Protein AF-A0A519QJG6-F1 (afdb_monomer_lite)

Structure (mmCIF, N/CA/C/O backbone):
data_AF-A0A519QJG6-F1
#
_entry.id   AF-A0A519QJG6-F1
#
loop_
_atom_site.group_PDB
_atom_site.id
_atom_site.type_symbol
_atom_site.label_atom_id
_atom_site.label_alt_id
_atom_site.label_comp_id
_atom_site.label_asym_id
_atom_site.label_entity_id
_atom_site.label_seq_id
_atom_site.pdbx_PDB_ins_code
_atom_site.Cartn_x
_atom_site.Cartn_y
_atom_site.Cartn_z
_atom_site.occupancy
_atom_site.B_iso_or_equiv
_atom_site.auth_seq_id
_atom_site.auth_comp_id
_atom_site.auth_asym_id
_atom_site.auth_atom_id
_atom_site.pdbx_PDB_model_num
ATOM 1 N N . MET A 1 1 ? -25.510 21.261 17.158 1.00 42.97 1 MET A N 1
ATOM 2 C CA . MET A 1 1 ? -24.685 20.748 16.044 1.00 42.97 1 MET A CA 1
ATOM 3 C C . MET A 1 1 ? -24.772 19.239 16.117 1.00 42.97 1 MET A C 1
ATOM 5 O O . MET A 1 1 ? -24.409 18.703 17.154 1.00 42.97 1 MET A O 1
ATOM 9 N N . ASN A 1 2 ? -25.348 18.582 15.109 1.00 43.12 2 ASN A N 1
ATOM 10 C CA . ASN A 1 2 ? -25.357 17.120 15.057 1.00 43.12 2 ASN A CA 1
ATOM 11 C C . ASN A 1 2 ? -23.907 16.662 14.946 1.00 43.12 2 ASN A C 1
ATOM 13 O O . ASN A 1 2 ? -23.263 16.911 13.934 1.00 43.12 2 ASN A O 1
ATOM 17 N N . SER A 1 3 ? -23.379 16.059 16.005 1.00 56.12 3 SER A N 1
ATOM 18 C CA . SER A 1 3 ? -22.115 15.341 15.949 1.00 56.12 3 SER A CA 1
ATOM 19 C C . SER A 1 3 ? -22.329 14.135 15.042 1.00 56.12 3 SER A C 1
ATOM 21 O O . SER A 1 3 ? -22.880 13.134 15.496 1.00 56.12 3 SER A O 1
ATOM 23 N N . GLY A 1 4 ? -21.973 14.252 13.759 1.00 69.38 4 GLY A N 1
ATOM 24 C CA . GLY A 1 4 ? -21.979 13.113 12.847 1.00 69.38 4 GLY A CA 1
ATOM 25 C C . GLY A 1 4 ? -21.231 11.945 13.486 1.00 69.38 4 GLY A C 1
ATOM 26 O O . GLY A 1 4 ? -20.139 12.137 14.037 1.00 69.38 4 GLY A O 1
ATOM 27 N N . GLU A 1 5 ? -21.861 10.773 13.482 1.00 87.50 5 GLU A N 1
ATOM 28 C CA . GLU A 1 5 ? -21.307 9.561 14.078 1.00 87.50 5 GLU A CA 1
ATOM 29 C C . GLU A 1 5 ? -19.993 9.199 13.377 1.00 87.50 5 GLU A C 1
ATOM 31 O O . GLU A 1 5 ? -19.876 9.276 12.152 1.00 87.50 5 GLU A O 1
ATOM 36 N N . VAL A 1 6 ? -18.977 8.870 14.173 1.00 93.00 6 VAL A N 1
ATOM 37 C CA . VAL A 1 6 ? -17.697 8.377 13.667 1.00 93.00 6 VAL A CA 1
ATOM 38 C C . VAL A 1 6 ? -17.851 6.887 13.402 1.00 93.00 6 VAL A C 1
ATOM 40 O O . VAL A 1 6 ? -18.121 6.132 14.332 1.00 93.00 6 VAL A O 1
ATOM 43 N N . ASN A 1 7 ? -17.625 6.465 12.162 1.00 95.81 7 ASN A N 1
ATOM 44 C CA . ASN A 1 7 ? -17.548 5.057 11.800 1.00 95.81 7 ASN A CA 1
ATOM 45 C C . ASN A 1 7 ? -16.084 4.657 11.574 1.00 95.81 7 ASN A C 1
ATOM 47 O O . ASN A 1 7 ? -15.343 5.359 10.884 1.00 95.81 7 ASN A O 1
ATOM 51 N N . GLN A 1 8 ? -15.669 3.544 12.175 1.00 97.31 8 GLN A N 1
ATOM 52 C CA . GLN A 1 8 ? -14.334 2.972 12.030 1.00 97.31 8 GLN A CA 1
ATOM 53 C C . GLN A 1 8 ? -14.442 1.463 11.857 1.00 97.31 8 GLN A C 1
ATOM 55 O O . GLN A 1 8 ? -15.081 0.791 12.666 1.00 97.31 8 GLN A O 1
ATOM 60 N N . GLU A 1 9 ? -13.768 0.917 10.851 1.00 97.75 9 GLU A N 1
ATOM 61 C CA . GLU A 1 9 ? -13.740 -0.525 10.615 1.00 97.75 9 GLU A CA 1
ATOM 62 C C . GLU A 1 9 ? -12.385 -1.017 10.094 1.00 97.75 9 GLU A C 1
ATOM 64 O O . GLU A 1 9 ? -11.583 -0.255 9.554 1.00 97.75 9 GLU A O 1
ATOM 69 N N . LEU A 1 10 ? -12.147 -2.323 10.257 1.00 98.50 10 LEU A N 1
ATOM 70 C CA . LEU A 1 10 ? -11.073 -3.055 9.590 1.00 98.50 10 LEU A CA 1
ATOM 71 C C . LEU A 1 10 ? -11.689 -3.932 8.506 1.00 98.50 10 LEU A C 1
ATOM 73 O O . LEU A 1 10 ? -12.312 -4.956 8.795 1.00 98.50 10 LEU A O 1
ATOM 77 N N . ILE A 1 11 ? -11.492 -3.549 7.252 1.00 98.75 11 ILE A N 1
ATOM 78 C CA . ILE A 1 11 ? -11.936 -4.334 6.105 1.00 98.75 11 ILE A CA 1
ATOM 79 C C . ILE A 1 11 ? -10.895 -5.422 5.864 1.00 98.75 11 ILE A C 1
ATOM 81 O O . ILE A 1 11 ? -9.738 -5.133 5.568 1.00 98.75 11 ILE A O 1
ATOM 85 N N . SER A 1 12 ? -11.291 -6.684 6.022 1.00 98.38 12 SER A N 1
ATOM 86 C CA . SER A 1 12 ? -10.386 -7.820 5.834 1.00 98.38 12 SER A CA 1
ATOM 87 C C . SER A 1 12 ? -9.924 -7.942 4.385 1.00 98.38 12 SER A C 1
ATOM 89 O O . SER A 1 12 ? -10.695 -7.717 3.452 1.00 98.38 12 SER A O 1
ATOM 91 N N . ILE A 1 13 ? -8.690 -8.407 4.193 1.00 98.31 13 ILE A N 1
ATOM 92 C CA . ILE A 1 13 ? -8.149 -8.772 2.880 1.00 98.31 13 ILE A CA 1
ATOM 93 C C . ILE A 1 13 ? -8.976 -9.841 2.144 1.00 98.31 13 ILE A C 1
ATOM 95 O O . ILE A 1 13 ? -8.890 -9.962 0.929 1.00 98.31 13 ILE A O 1
ATOM 99 N N . THR A 1 14 ? -9.838 -10.584 2.837 1.00 98.38 14 THR A N 1
ATOM 100 C CA . THR A 1 14 ? -10.780 -11.526 2.208 1.00 98.38 14 THR A CA 1
ATOM 101 C C . THR A 1 14 ? -12.016 -10.846 1.605 1.00 98.38 14 THR A C 1
ATOM 103 O O . THR A 1 14 ? -12.851 -11.518 1.008 1.00 98.38 14 THR A O 1
ATOM 106 N N . SER A 1 15 ? -12.155 -9.523 1.752 1.00 98.50 15 SER A N 1
ATOM 107 C CA . SER A 1 15 ? -13.284 -8.716 1.266 1.00 98.50 15 SER A CA 1
ATOM 108 C C . SER A 1 15 ? -12.840 -7.700 0.196 1.00 98.50 15 SER A C 1
ATOM 110 O O . SER A 1 15 ? -12.892 -6.492 0.445 1.00 98.50 15 SER A O 1
ATOM 112 N N . PRO A 1 16 ? -12.403 -8.152 -0.997 1.00 98.38 16 PRO A N 1
ATOM 113 C CA . PRO A 1 16 ? -11.814 -7.282 -2.021 1.00 98.38 16 PRO A CA 1
ATOM 114 C C . PRO A 1 16 ? -12.759 -6.175 -2.500 1.00 98.38 16 PRO A C 1
ATOM 116 O O . PRO A 1 16 ? -12.321 -5.047 -2.709 1.00 98.38 16 PRO A O 1
ATOM 119 N N . ASP A 1 17 ? -14.055 -6.459 -2.632 1.00 98.56 17 ASP A N 1
ATOM 120 C CA . ASP A 1 17 ? -15.015 -5.467 -3.130 1.00 98.56 17 ASP A CA 1
ATOM 121 C C . ASP A 1 17 ? -15.214 -4.330 -2.124 1.00 98.56 17 ASP A C 1
ATOM 123 O O . ASP A 1 17 ? -15.076 -3.164 -2.481 1.00 98.56 17 ASP A O 1
ATOM 127 N N . LYS A 1 18 ? -15.369 -4.659 -0.833 1.00 98.56 18 LYS A N 1
ATOM 128 C CA . LYS A 1 18 ? -15.419 -3.651 0.240 1.00 98.56 18 LYS A CA 1
ATOM 129 C C . LYS A 1 18 ? -14.149 -2.807 0.300 1.00 98.56 18 LYS A C 1
ATOM 131 O O . LYS A 1 18 ? -14.216 -1.610 0.560 1.00 98.56 18 LYS A O 1
ATOM 136 N N . TRP A 1 19 ? -12.990 -3.425 0.066 1.00 98.62 19 TRP A N 1
ATOM 137 C CA . TRP A 1 19 ? -11.714 -2.715 0.031 1.00 98.62 19 TRP A CA 1
ATOM 138 C C . TRP A 1 19 ? -11.704 -1.672 -1.089 1.00 98.62 19 TRP A C 1
ATOM 140 O O . TRP A 1 19 ? -11.360 -0.515 -0.858 1.00 98.62 19 TRP A O 1
ATOM 150 N N . ARG A 1 20 ? -12.118 -2.060 -2.300 1.00 98.50 20 ARG A N 1
ATOM 151 C CA . ARG A 1 20 ? -12.203 -1.151 -3.453 1.00 98.50 20 ARG A CA 1
ATOM 152 C C . ARG A 1 20 ? -13.233 -0.044 -3.229 1.00 98.50 20 ARG A C 1
ATOM 154 O O . ARG A 1 20 ? -12.934 1.114 -3.511 1.00 98.50 20 ARG A O 1
ATOM 161 N N . ASP A 1 21 ? -14.386 -0.370 -2.651 1.00 98.25 21 ASP A N 1
ATOM 162 C CA . ASP A 1 21 ? -15.429 0.605 -2.314 1.00 98.25 21 ASP A CA 1
ATOM 163 C C . ASP A 1 21 ? -14.945 1.643 -1.291 1.00 98.25 21 ASP A C 1
ATOM 165 O O . ASP A 1 21 ? -15.246 2.835 -1.407 1.00 98.25 21 ASP A O 1
ATOM 169 N N . ALA A 1 22 ? -14.154 1.220 -0.303 1.00 98.06 22 ALA A N 1
ATOM 170 C CA . ALA A 1 22 ? -13.568 2.120 0.686 1.00 98.06 22 ALA A CA 1
ATOM 171 C C . ALA A 1 22 ? -12.534 3.077 0.073 1.00 98.06 22 ALA A C 1
ATOM 173 O O . ALA A 1 22 ? -12.450 4.228 0.499 1.00 98.06 22 ALA A O 1
ATOM 174 N N . LEU A 1 23 ? -11.792 2.638 -0.950 1.00 97.69 23 LEU A N 1
ATOM 175 C CA . LEU A 1 23 ? -10.851 3.483 -1.696 1.00 97.69 23 LEU A CA 1
ATOM 176 C C . LEU A 1 23 ? -11.539 4.436 -2.687 1.00 97.69 23 LEU A C 1
ATOM 178 O O . LEU A 1 23 ? -10.918 5.397 -3.149 1.00 97.69 23 LEU A O 1
ATOM 182 N N . ALA A 1 24 ? -12.806 4.201 -3.033 1.00 96.94 24 ALA A N 1
ATOM 183 C CA . ALA A 1 24 ? -13.512 5.013 -4.014 1.00 96.94 24 ALA A CA 1
ATOM 184 C C . ALA A 1 24 ? -13.617 6.485 -3.567 1.00 96.94 24 ALA A C 1
ATOM 186 O O . ALA A 1 24 ? -14.147 6.809 -2.498 1.00 96.94 24 ALA A O 1
ATOM 187 N N . GLY A 1 25 ? -13.133 7.389 -4.425 1.00 94.88 25 GLY A N 1
ATOM 188 C CA . GLY A 1 25 ? -13.120 8.832 -4.170 1.00 94.88 25 GLY A CA 1
ATOM 189 C C . GLY A 1 25 ? -11.986 9.313 -3.257 1.00 94.88 25 GLY A C 1
ATOM 190 O O . GLY A 1 25 ? -12.010 10.469 -2.835 1.00 94.88 25 GLY A O 1
ATOM 191 N N . ILE A 1 26 ? -11.006 8.458 -2.952 1.00 94.81 26 ILE A N 1
ATOM 192 C CA . ILE A 1 26 ? -9.808 8.796 -2.176 1.00 94.81 26 ILE A CA 1
ATOM 193 C C . ILE A 1 26 ? -8.591 8.808 -3.117 1.00 94.81 26 ILE A C 1
ATOM 195 O O . ILE A 1 26 ? -8.466 7.912 -3.952 1.00 94.81 26 ILE A O 1
ATOM 199 N N . PRO A 1 27 ? -7.677 9.790 -3.026 1.00 94.25 27 PRO A N 1
ATOM 200 C CA . PRO A 1 27 ? -6.382 9.694 -3.691 1.00 94.25 27 PRO A CA 1
ATOM 201 C C . PRO A 1 27 ? -5.567 8.558 -3.065 1.00 94.25 27 PRO A C 1
ATOM 203 O O . PRO A 1 27 ? -5.327 8.563 -1.868 1.00 94.25 27 PRO A O 1
ATOM 206 N N . TYR A 1 28 ? -5.115 7.582 -3.847 1.00 95.12 28 TYR A N 1
ATOM 207 C CA . TYR A 1 28 ? -4.304 6.486 -3.318 1.00 95.12 28 TYR A CA 1
ATOM 208 C C . TYR A 1 28 ? -3.204 6.068 -4.294 1.00 95.12 28 TYR A C 1
ATOM 210 O O . TYR A 1 28 ? -3.288 6.272 -5.502 1.00 95.12 28 TYR A O 1
ATOM 218 N N . ALA A 1 29 ? -2.151 5.461 -3.750 1.00 95.00 29 ALA A N 1
ATOM 219 C CA . ALA A 1 29 ? -1.081 4.826 -4.519 1.00 95.00 29 ALA A CA 1
ATOM 220 C C . ALA A 1 29 ? -1.273 3.306 -4.590 1.00 95.00 29 ALA A C 1
ATOM 222 O O . ALA A 1 29 ? -2.005 2.747 -3.774 1.00 95.00 29 ALA A O 1
ATOM 223 N N . PHE A 1 30 ? -0.538 2.625 -5.479 1.00 96.31 30 PHE A N 1
ATOM 224 C CA . PHE A 1 30 ? -0.576 1.159 -5.614 1.00 96.31 30 PHE A CA 1
ATOM 225 C C . PHE A 1 30 ? -0.447 0.423 -4.270 1.00 96.31 30 PHE A C 1
ATOM 227 O O . PHE A 1 30 ? -1.155 -0.552 -4.039 1.00 96.31 30 PHE A O 1
ATOM 234 N N . GLY A 1 31 ? 0.353 0.959 -3.339 1.00 96.44 31 GLY A N 1
ATOM 235 C CA . GLY A 1 31 ? 0.509 0.430 -1.983 1.00 96.44 31 GLY A CA 1
ATOM 236 C C . GLY A 1 31 ? -0.796 0.246 -1.192 1.00 96.44 31 GLY A C 1
ATOM 237 O O . GLY A 1 31 ? -0.837 -0.584 -0.291 1.00 96.44 31 GLY A O 1
ATOM 238 N N . HIS A 1 32 ? -1.852 0.996 -1.522 1.00 97.88 32 HIS A N 1
ATOM 239 C CA . HIS A 1 32 ? -3.159 0.935 -0.859 1.00 97.88 32 HIS A CA 1
ATOM 240 C C . HIS A 1 32 ? -4.112 -0.084 -1.468 1.00 97.88 32 HIS A C 1
ATOM 242 O O . HIS A 1 32 ? -5.130 -0.408 -0.860 1.00 97.88 32 HIS A O 1
ATOM 248 N N . THR A 1 33 ? -3.821 -0.549 -2.681 1.00 98.19 33 THR A N 1
ATOM 249 C CA . THR A 1 33 ? -4.713 -1.441 -3.418 1.00 98.19 33 THR A CA 1
ATOM 250 C C . THR A 1 33 ? -4.823 -2.791 -2.724 1.00 98.19 33 THR A C 1
ATOM 252 O O . THR A 1 33 ? -3.890 -3.239 -2.044 1.00 98.19 33 THR A O 1
ATOM 255 N N . TRP A 1 34 ? -5.966 -3.446 -2.918 1.00 98.62 34 TRP A N 1
ATOM 256 C CA . TRP A 1 34 ? -6.158 -4.812 -2.450 1.00 98.62 34 TRP A CA 1
ATOM 257 C C . TRP A 1 34 ? -5.116 -5.738 -3.080 1.00 98.62 34 TRP A C 1
ATOM 259 O O . TRP A 1 34 ? -4.508 -6.539 -2.381 1.00 98.62 34 TRP A O 1
ATOM 269 N N . GLU A 1 35 ? -4.850 -5.567 -4.376 1.00 98.38 35 GLU A N 1
ATOM 270 C CA . GLU A 1 35 ? -3.909 -6.362 -5.159 1.00 98.38 35 GLU A CA 1
ATOM 271 C C . GLU A 1 35 ? -2.506 -6.329 -4.539 1.00 98.38 35 GLU A C 1
ATOM 273 O O . GLU A 1 35 ? -1.913 -7.380 -4.282 1.00 98.38 35 GLU A O 1
ATOM 278 N N . ASN A 1 36 ? -1.992 -5.137 -4.214 1.00 98.00 36 ASN A N 1
ATOM 279 C CA . ASN A 1 36 ? -0.706 -5.018 -3.532 1.00 98.00 36 ASN A CA 1
ATOM 280 C C . ASN A 1 36 ? -0.740 -5.683 -2.149 1.00 98.00 36 ASN A C 1
ATOM 282 O O . ASN A 1 36 ? 0.111 -6.516 -1.846 1.00 98.00 36 ASN A O 1
ATOM 286 N N . CYS A 1 37 ? -1.725 -5.353 -1.312 1.00 98.25 37 CYS A N 1
ATOM 287 C CA . CYS A 1 37 ? -1.772 -5.838 0.070 1.00 98.25 37 CYS A CA 1
ATOM 288 C C . CYS A 1 37 ? -1.940 -7.361 0.152 1.00 98.25 37 CYS A C 1
ATOM 290 O O . CYS A 1 37 ? -1.272 -8.011 0.955 1.00 98.25 37 CYS A O 1
ATOM 292 N N . TYR A 1 38 ? -2.765 -7.935 -0.722 1.00 98.56 38 TYR A N 1
ATOM 293 C CA . TYR A 1 38 ? -2.953 -9.375 -0.847 1.00 98.56 38 TYR A CA 1
ATOM 294 C C . TYR A 1 38 ? -1.656 -10.045 -1.289 1.00 98.56 38 TYR A C 1
ATOM 296 O O . TYR A 1 38 ? -1.213 -11.006 -0.664 1.00 98.56 38 TYR A O 1
ATOM 304 N N . SER A 1 39 ? -0.980 -9.489 -2.299 1.00 97.94 39 SER A N 1
ATOM 305 C CA . SER A 1 39 ? 0.304 -10.031 -2.741 1.00 97.94 39 SER A CA 1
ATOM 306 C C . SER A 1 39 ? 1.341 -10.038 -1.612 1.00 97.94 39 SER A C 1
ATOM 308 O O . SER A 1 39 ? 2.043 -11.030 -1.445 1.00 97.94 39 SER A O 1
ATOM 310 N N . MET A 1 40 ? 1.397 -9.002 -0.769 1.00 97.75 40 MET A N 1
ATOM 311 C CA . MET A 1 40 ? 2.311 -8.959 0.380 1.00 97.75 40 MET A CA 1
ATOM 312 C C . MET A 1 40 ? 1.921 -9.949 1.484 1.00 97.75 40 MET A C 1
ATOM 314 O O . MET A 1 40 ? 2.797 -10.520 2.144 1.00 97.75 40 MET A O 1
ATOM 318 N N . GLN A 1 41 ? 0.625 -10.211 1.666 1.00 97.75 41 GLN A N 1
ATOM 319 C CA . GLN A 1 41 ? 0.153 -11.260 2.566 1.00 97.75 41 GLN A CA 1
ATOM 320 C C . GLN A 1 41 ? 0.637 -12.649 2.125 1.00 97.75 41 GLN A C 1
ATOM 322 O O . GLN A 1 41 ? 0.982 -13.450 2.987 1.00 97.75 41 GLN A O 1
ATOM 327 N N . LEU A 1 42 ? 0.741 -12.933 0.821 1.00 97.94 42 LEU A N 1
ATOM 328 C CA . LEU A 1 42 ? 1.234 -14.234 0.335 1.00 97.94 42 LEU A CA 1
ATOM 329 C C . LEU A 1 42 ? 2.679 -14.535 0.776 1.00 97.94 42 LEU A C 1
ATOM 331 O O . LEU A 1 42 ? 3.027 -15.697 0.964 1.00 97.94 42 LEU A O 1
ATOM 335 N N . THR A 1 43 ? 3.512 -13.508 0.971 1.00 97.06 43 THR A N 1
ATOM 336 C CA . THR A 1 43 ? 4.871 -13.669 1.520 1.00 97.06 43 THR A CA 1
ATOM 337 C C . THR A 1 43 ? 4.859 -13.728 3.043 1.00 97.06 43 THR A C 1
ATOM 339 O O . THR A 1 43 ? 5.568 -14.527 3.647 1.00 97.06 43 THR A O 1
ATOM 342 N N . THR A 1 44 ? 4.113 -12.825 3.679 1.00 96.25 44 THR A N 1
ATOM 343 C CA . THR A 1 44 ? 4.239 -12.581 5.124 1.00 96.25 44 THR A CA 1
ATOM 344 C C . THR A 1 44 ? 3.334 -13.465 5.976 1.00 96.25 44 THR A C 1
ATOM 346 O O . THR A 1 44 ? 3.634 -13.704 7.141 1.00 96.25 44 THR A O 1
ATOM 349 N N . GLY A 1 45 ? 2.210 -13.919 5.422 1.00 96.56 45 GLY A N 1
ATOM 350 C CA . GLY A 1 45 ? 1.145 -14.604 6.151 1.00 96.56 45 GLY A CA 1
ATOM 351 C C . GLY A 1 45 ? 0.402 -13.720 7.158 1.00 96.56 45 GLY A C 1
ATOM 352 O O . GLY A 1 45 ? -0.427 -14.228 7.907 1.00 96.56 45 GLY A O 1
ATOM 353 N N . TYR A 1 46 ? 0.684 -12.414 7.213 1.00 97.38 46 TYR A N 1
ATOM 354 C CA . TYR A 1 46 ? 0.110 -11.533 8.228 1.00 97.38 46 TYR A CA 1
ATOM 355 C C . TYR A 1 46 ? -1.379 -11.286 7.997 1.00 97.38 46 TYR A C 1
ATOM 357 O O . TYR A 1 46 ? -1.847 -11.156 6.859 1.00 97.38 46 TYR A O 1
ATOM 365 N N . ASN A 1 47 ? -2.132 -11.155 9.089 1.00 97.81 47 ASN A N 1
ATOM 366 C CA . ASN A 1 47 ? -3.518 -10.709 9.014 1.00 97.81 47 ASN A CA 1
ATOM 367 C C . ASN A 1 47 ? -3.529 -9.271 8.498 1.00 97.81 47 ASN A C 1
ATOM 369 O O . ASN A 1 47 ? -3.014 -8.369 9.154 1.00 97.81 47 ASN A O 1
ATOM 373 N N . THR A 1 48 ? -4.072 -9.082 7.298 1.00 98.56 48 THR A N 1
ATOM 374 C CA . THR A 1 48 ? -4.009 -7.809 6.578 1.00 98.56 48 THR A CA 1
ATOM 375 C C . THR A 1 48 ? -5.404 -7.206 6.451 1.00 98.56 48 THR A C 1
ATOM 377 O O . THR A 1 48 ? -6.377 -7.903 6.145 1.00 98.56 48 THR A O 1
ATOM 380 N N . PHE A 1 49 ? -5.495 -5.903 6.690 1.00 98.75 49 PHE A N 1
ATOM 381 C CA . PHE A 1 49 ? -6.731 -5.135 6.729 1.00 98.75 49 PHE A CA 1
ATOM 382 C C . PHE A 1 49 ? -6.551 -3.771 6.067 1.00 98.75 49 PHE A C 1
ATOM 384 O O . PHE A 1 49 ? -5.448 -3.228 6.031 1.00 98.75 49 PHE A O 1
ATOM 391 N N . LEU A 1 50 ? -7.652 -3.182 5.616 1.00 98.69 50 LEU A N 1
ATOM 392 C CA . LEU A 1 50 ? -7.754 -1.749 5.381 1.00 98.69 50 LEU A CA 1
ATOM 393 C C . LEU A 1 50 ? -8.488 -1.148 6.571 1.00 98.69 50 LEU A C 1
ATOM 395 O O . LEU A 1 50 ? -9.674 -1.414 6.766 1.00 98.69 50 LEU A O 1
ATOM 399 N N . TYR A 1 51 ? -7.795 -0.344 7.368 1.00 98.56 51 TYR A N 1
ATOM 400 C CA . TYR A 1 51 ? -8.482 0.551 8.284 1.00 98.56 51 TYR A CA 1
ATOM 401 C C . TYR A 1 51 ? -9.237 1.597 7.470 1.00 98.56 51 TYR A C 1
ATOM 403 O O . TYR A 1 51 ? -8.655 2.198 6.567 1.00 98.56 51 TYR A O 1
ATOM 411 N N . SER A 1 52 ? -10.511 1.803 7.793 1.00 98.12 52 SER A N 1
ATOM 412 C CA . SER A 1 52 ? -11.370 2.808 7.176 1.00 98.12 52 SER A CA 1
ATOM 413 C C . SER A 1 52 ? -12.035 3.644 8.262 1.00 98.12 52 SER A C 1
ATOM 415 O O . SER A 1 52 ? -12.692 3.111 9.155 1.00 98.12 52 SER A O 1
ATOM 417 N N . PHE A 1 53 ? -11.845 4.955 8.184 1.00 97.88 53 PHE A N 1
ATOM 418 C CA . PHE A 1 53 ? -12.488 5.969 9.006 1.00 97.88 53 PHE A CA 1
ATOM 419 C C . PHE A 1 53 ? -13.441 6.772 8.134 1.00 97.88 53 PHE A C 1
ATOM 421 O O . PHE A 1 53 ? -13.053 7.260 7.069 1.00 97.88 53 PHE A O 1
ATOM 428 N N . GLN A 1 54 ? -14.659 6.976 8.625 1.00 96.75 54 GLN A N 1
ATOM 429 C CA . GLN A 1 54 ? -15.632 7.851 7.997 1.00 96.75 54 GLN A CA 1
ATOM 430 C C . GLN A 1 54 ? -16.320 8.743 9.029 1.00 96.75 54 GLN A C 1
ATOM 432 O O . GLN A 1 54 ? -16.820 8.276 10.053 1.00 96.75 54 GLN A O 1
ATOM 437 N N . LYS A 1 55 ? -16.385 10.039 8.725 1.00 95.56 55 LYS A N 1
ATOM 438 C CA . LYS A 1 55 ? -17.209 11.009 9.445 1.00 95.56 55 LYS A CA 1
ATOM 439 C C . LYS A 1 55 ? -17.719 12.049 8.460 1.00 95.56 55 LYS A C 1
ATOM 441 O O . LYS A 1 55 ? -16.918 12.745 7.844 1.00 95.56 55 LYS A O 1
ATOM 446 N N . GLU A 1 56 ? -19.040 12.162 8.341 1.00 93.00 56 GLU A N 1
ATOM 447 C CA . GLU A 1 56 ? -19.684 13.041 7.356 1.00 93.00 56 GLU A CA 1
ATOM 448 C C . GLU A 1 56 ? -19.161 12.739 5.937 1.00 93.00 56 GLU A C 1
ATOM 450 O O . GLU A 1 56 ? -19.324 11.620 5.445 1.00 93.00 56 GLU A O 1
ATOM 455 N N . ASP A 1 57 ? -18.517 13.703 5.284 1.00 93.50 57 ASP A N 1
ATOM 456 C CA . ASP A 1 57 ? -17.924 13.557 3.957 1.00 93.50 57 ASP A CA 1
ATOM 457 C C . ASP A 1 57 ? -16.409 13.288 3.982 1.00 93.50 57 ASP A C 1
ATOM 459 O O . ASP A 1 57 ? -15.782 13.222 2.922 1.00 93.50 57 ASP A O 1
ATOM 463 N N . VAL A 1 58 ? -15.819 13.100 5.166 1.00 95.25 58 VAL A N 1
ATOM 464 C CA . VAL A 1 58 ? -14.411 12.737 5.338 1.00 95.25 58 VAL A CA 1
ATOM 465 C C . VAL A 1 58 ? -14.265 11.221 5.348 1.00 95.25 58 VAL A C 1
ATOM 467 O O . VAL A 1 58 ? -14.906 10.532 6.143 1.00 95.25 58 VAL A O 1
ATOM 470 N N . LYS A 1 59 ? -13.371 10.716 4.499 1.00 96.12 59 LYS A N 1
ATOM 471 C CA . LYS A 1 59 ? -12.896 9.333 4.481 1.00 96.12 59 LYS A CA 1
ATOM 472 C C . LYS A 1 59 ? -11.380 9.305 4.591 1.00 96.12 59 LYS A C 1
ATOM 474 O O . LYS A 1 59 ? -10.700 10.028 3.860 1.00 96.12 59 LYS A O 1
ATOM 479 N N . ILE A 1 60 ? -10.866 8.462 5.479 1.00 96.75 60 ILE A N 1
ATOM 480 C CA . ILE A 1 60 ? -9.431 8.239 5.681 1.00 96.75 60 ILE A CA 1
ATOM 481 C C . ILE A 1 60 ? -9.205 6.735 5.766 1.00 96.75 60 ILE A C 1
ATOM 483 O O . ILE A 1 60 ? -9.936 6.039 6.463 1.00 96.75 60 ILE A O 1
ATOM 487 N N . VAL A 1 61 ? -8.198 6.233 5.066 1.00 97.38 61 VAL A N 1
ATOM 488 C CA . VAL A 1 61 ? -7.879 4.810 4.989 1.00 97.38 61 VAL A CA 1
ATOM 489 C C . VAL A 1 61 ? -6.398 4.563 5.232 1.00 97.38 61 VAL A C 1
ATOM 491 O O . VAL A 1 61 ? -5.568 5.438 4.989 1.00 97.38 61 VAL A O 1
ATOM 494 N N . CYS A 1 62 ? -6.059 3.366 5.706 1.00 97.69 62 CYS A N 1
ATOM 495 C CA . CYS A 1 62 ? -4.676 2.917 5.856 1.00 97.69 62 CYS A CA 1
ATOM 496 C C . CYS A 1 62 ? -4.600 1.389 5.801 1.00 97.69 62 CYS A C 1
ATOM 498 O O . CYS A 1 62 ? -5.265 0.726 6.602 1.00 97.69 62 CYS A O 1
ATOM 500 N N . PRO A 1 63 ? -3.821 0.796 4.883 1.00 98.38 63 PRO A N 1
ATOM 501 C CA . PRO A 1 63 ? -3.551 -0.632 4.923 1.00 98.38 63 PRO A CA 1
ATOM 502 C C . PRO A 1 63 ? -2.666 -0.983 6.116 1.00 98.38 63 PRO A C 1
ATOM 504 O O . PRO A 1 63 ? -1.612 -0.381 6.321 1.00 98.38 63 PRO A O 1
ATOM 507 N N . LEU A 1 64 ? -3.071 -1.998 6.868 1.00 98.38 64 LEU A N 1
ATOM 508 C CA . LEU A 1 64 ? -2.402 -2.481 8.068 1.00 98.38 64 LEU A CA 1
ATOM 509 C C . LEU A 1 64 ? -2.217 -3.994 7.979 1.00 98.38 64 LEU A C 1
ATOM 511 O O . LEU A 1 64 ? -3.113 -4.714 7.548 1.00 98.38 64 LEU A O 1
ATOM 515 N N . ALA A 1 65 ? -1.076 -4.479 8.438 1.00 98.19 65 ALA A N 1
ATOM 516 C CA . ALA A 1 65 ? -0.811 -5.879 8.705 1.00 98.19 65 ALA A CA 1
ATOM 517 C C . ALA A 1 65 ? -0.483 -6.040 10.191 1.00 98.19 65 ALA A C 1
ATOM 519 O O . ALA A 1 65 ? 0.353 -5.311 10.727 1.00 98.19 65 ALA A O 1
ATOM 520 N N . GLU A 1 66 ? -1.146 -6.980 10.854 1.00 98.19 66 GLU A N 1
ATOM 521 C CA . GLU A 1 66 ? -0.901 -7.308 12.257 1.00 98.19 66 GLU A CA 1
ATOM 522 C C . GLU A 1 66 ? 0.238 -8.326 12.370 1.00 98.19 66 GLU A C 1
ATOM 524 O O . GLU A 1 66 ? 0.227 -9.361 11.694 1.00 98.19 66 GLU A O 1
ATOM 529 N N . ARG A 1 67 ? 1.203 -8.062 13.258 1.00 96.81 67 ARG A N 1
ATOM 530 C CA . ARG A 1 67 ? 2.241 -9.030 13.639 1.00 96.81 67 ARG A CA 1
ATOM 531 C C . ARG A 1 67 ? 2.087 -9.367 15.110 1.00 96.81 67 ARG A C 1
ATOM 533 O O . ARG A 1 67 ? 1.875 -8.484 15.937 1.00 96.81 67 ARG A O 1
ATOM 540 N N . THR A 1 68 ? 2.241 -10.643 15.443 1.00 96.19 68 THR A N 1
ATOM 541 C CA . THR A 1 68 ? 2.167 -11.110 16.828 1.00 96.19 68 THR A CA 1
ATOM 542 C C . THR A 1 68 ? 3.539 -11.550 17.311 1.00 96.19 68 THR A C 1
ATOM 544 O O . THR A 1 68 ? 4.213 -12.348 16.661 1.00 96.19 68 THR A O 1
ATOM 547 N N . TYR A 1 69 ? 3.935 -11.068 18.485 1.00 93.81 69 TYR A N 1
ATOM 548 C CA . TYR A 1 69 ? 5.162 -11.475 19.156 1.00 93.81 69 TYR A CA 1
ATOM 549 C C . TYR A 1 69 ? 4.924 -11.591 20.661 1.00 93.81 69 TYR A C 1
ATOM 551 O O . TYR A 1 69 ? 4.483 -10.640 21.303 1.00 93.81 69 TYR A O 1
ATOM 559 N N . ASN A 1 70 ? 5.200 -12.767 21.233 1.00 94.94 70 ASN A N 1
ATOM 560 C CA . ASN A 1 70 ? 5.013 -13.059 22.661 1.00 94.94 70 ASN A CA 1
ATOM 561 C C . ASN A 1 70 ? 3.630 -12.651 23.215 1.00 94.94 70 ASN A C 1
ATOM 563 O O . ASN A 1 70 ? 3.525 -12.151 24.331 1.00 94.94 70 ASN A O 1
ATOM 567 N N . GLY A 1 71 ? 2.569 -12.856 22.427 1.00 94.81 71 GLY A N 1
ATOM 568 C CA . GLY A 1 71 ? 1.189 -12.532 22.811 1.00 94.81 71 GLY A CA 1
ATOM 569 C C . GLY A 1 71 ? 0.797 -11.059 22.657 1.00 94.81 71 GLY A C 1
ATOM 570 O O . GLY A 1 71 ? -0.363 -10.727 22.884 1.00 94.81 71 GLY A O 1
ATOM 571 N N . PHE A 1 72 ? 1.718 -10.190 22.241 1.00 97.31 72 PHE A N 1
ATOM 572 C CA . PHE A 1 72 ? 1.429 -8.802 21.890 1.00 97.31 72 PHE A CA 1
ATOM 573 C C . PHE A 1 72 ? 1.243 -8.655 20.384 1.00 97.31 72 PHE A C 1
ATOM 575 O O . PHE A 1 72 ? 1.900 -9.353 19.609 1.00 97.31 72 PHE A O 1
ATOM 582 N N . THR A 1 73 ? 0.389 -7.717 19.983 1.00 98.19 73 THR A N 1
ATOM 583 C CA . THR A 1 73 ? 0.146 -7.398 18.576 1.00 98.19 73 THR A CA 1
ATOM 584 C C . THR A 1 73 ? 0.631 -5.990 18.274 1.00 98.19 73 THR A C 1
ATOM 586 O O . THR A 1 73 ? 0.213 -5.031 18.925 1.00 98.19 73 THR A O 1
ATOM 589 N N . ASP A 1 74 ? 1.497 -5.866 17.277 1.00 97.94 74 ASP A N 1
ATOM 590 C CA . ASP A 1 74 ? 1.812 -4.591 16.643 1.00 97.94 74 ASP A CA 1
ATOM 591 C C . ASP A 1 74 ? 1.221 -4.529 15.230 1.00 97.94 74 ASP A C 1
ATOM 593 O O . ASP A 1 74 ? 0.724 -5.527 14.698 1.00 97.94 74 ASP A O 1
ATOM 597 N N . ILE A 1 75 ? 1.247 -3.336 14.640 1.00 97.88 75 ILE A N 1
ATOM 598 C CA . ILE A 1 75 ? 0.789 -3.111 13.270 1.00 97.88 75 ILE A CA 1
ATOM 599 C C . ILE A 1 75 ? 1.885 -2.497 12.410 1.00 97.88 75 ILE A C 1
ATOM 601 O O . ILE A 1 75 ? 2.674 -1.660 12.851 1.00 97.88 75 ILE A O 1
ATOM 605 N N . VAL A 1 76 ? 1.899 -2.878 11.141 1.00 97.12 76 VAL A N 1
ATOM 606 C CA . VAL A 1 76 ? 2.770 -2.295 10.120 1.00 97.12 76 VAL A CA 1
ATOM 607 C C . VAL A 1 76 ? 1.982 -2.014 8.856 1.00 97.12 76 VAL A C 1
ATOM 609 O O . VAL A 1 76 ? 0.996 -2.688 8.577 1.00 97.12 76 VAL A O 1
ATOM 612 N N . THR A 1 77 ? 2.424 -1.069 8.037 1.00 96.50 77 THR A N 1
ATOM 613 C CA . THR A 1 77 ? 1.954 -1.023 6.646 1.00 96.50 77 THR A CA 1
ATOM 614 C C . THR A 1 77 ? 2.546 -2.201 5.863 1.00 96.50 77 THR A C 1
ATOM 616 O O . THR A 1 77 ? 3.753 -2.446 5.987 1.00 96.50 77 THR A O 1
ATOM 619 N N . PRO A 1 78 ? 1.762 -2.911 5.028 1.00 95.75 78 PRO A N 1
ATOM 620 C CA . PRO A 1 78 ? 2.308 -3.817 4.021 1.00 95.75 78 PRO A CA 1
ATOM 621 C C . PRO A 1 78 ? 3.372 -3.117 3.168 1.00 95.75 78 PRO A C 1
ATOM 623 O O . PRO A 1 78 ? 3.351 -1.894 3.021 1.00 95.75 78 PRO A O 1
ATOM 626 N N . TYR A 1 79 ? 4.299 -3.890 2.599 1.00 92.50 79 TYR A N 1
ATOM 627 C CA . TYR A 1 79 ? 5.376 -3.327 1.787 1.00 92.50 79 TYR A CA 1
ATOM 628 C C . TYR A 1 79 ? 4.825 -2.459 0.640 1.00 92.50 79 TYR A C 1
ATOM 630 O O . TYR A 1 79 ? 3.867 -2.821 -0.051 1.00 92.50 79 TYR A O 1
ATOM 638 N N . GLY A 1 80 ? 5.458 -1.299 0.454 1.00 85.75 80 GLY A N 1
ATOM 639 C CA . GLY A 1 80 ? 5.020 -0.237 -0.447 1.00 85.75 80 GLY A CA 1
ATOM 640 C C . GLY A 1 80 ? 4.698 1.058 0.305 1.00 85.75 80 GLY A C 1
ATOM 641 O O . GLY A 1 80 ? 4.449 1.062 1.506 1.00 85.75 80 GLY A O 1
ATOM 642 N N . PHE A 1 81 ? 4.721 2.190 -0.402 1.00 85.75 81 PHE A N 1
ATOM 643 C CA . PHE A 1 81 ? 4.310 3.480 0.162 1.00 85.75 81 PHE A CA 1
ATOM 644 C C . PHE A 1 81 ? 2.780 3.568 0.203 1.00 85.75 81 PHE A C 1
ATOM 646 O O . PHE A 1 81 ? 2.155 4.007 -0.770 1.00 85.75 81 PHE A O 1
ATOM 653 N N . SER A 1 82 ? 2.184 3.124 1.309 1.00 89.69 82 SER A N 1
ATOM 654 C CA . SER A 1 82 ? 0.7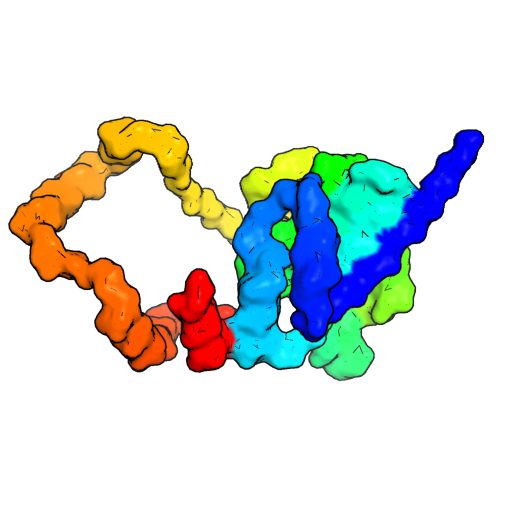50 3.241 1.578 1.00 89.69 82 SER A CA 1
ATOM 655 C C . SER A 1 82 ? 0.484 4.299 2.651 1.00 89.69 82 SER A C 1
ATOM 657 O O . SER A 1 82 ? 0.418 5.487 2.332 1.00 89.69 82 SER A O 1
ATOM 659 N N . GLY A 1 83 ? 0.433 3.887 3.915 1.00 93.56 83 GLY A N 1
ATOM 660 C CA . GLY A 1 83 ? 0.161 4.760 5.049 1.00 93.56 83 GLY A CA 1
ATOM 661 C C . GLY A 1 83 ? -1.253 5.336 5.023 1.00 93.56 83 GLY A C 1
ATOM 662 O O . GLY A 1 83 ? -2.133 4.834 4.327 1.00 93.56 83 GLY A O 1
ATOM 663 N N . PHE A 1 84 ? -1.476 6.384 5.820 1.00 95.69 84 PHE A N 1
ATOM 664 C CA . PHE A 1 84 ? -2.757 7.080 5.823 1.00 95.69 84 PHE A CA 1
ATOM 665 C C . PHE A 1 84 ? -2.939 7.920 4.563 1.00 95.69 84 PHE A C 1
ATOM 667 O O . PHE A 1 84 ? -2.061 8.702 4.191 1.00 95.69 84 PHE A O 1
ATOM 674 N N . THR A 1 85 ? -4.122 7.820 3.968 1.00 95.56 85 THR A N 1
ATOM 675 C CA . THR A 1 85 ? -4.584 8.720 2.915 1.00 95.56 85 THR A CA 1
ATOM 676 C C . THR A 1 85 ? -6.088 8.950 3.018 1.00 95.56 85 THR A C 1
ATOM 678 O O . THR A 1 85 ? -6.805 8.130 3.586 1.00 95.56 85 THR A O 1
ATOM 681 N N . GLY A 1 86 ? -6.592 10.068 2.509 1.00 95.00 86 GLY A N 1
ATOM 682 C CA . GLY A 1 86 ? -8.007 10.403 2.606 1.00 95.00 86 GLY A CA 1
ATOM 683 C C . GLY A 1 86 ? -8.448 11.402 1.552 1.00 95.00 86 GLY A C 1
ATOM 684 O O . GLY A 1 86 ? -7.640 11.996 0.843 1.00 95.00 86 GLY A O 1
ATOM 685 N N . ASN A 1 87 ? -9.754 11.609 1.427 1.00 94.69 87 ASN A N 1
ATOM 686 C CA . ASN A 1 87 ? -10.283 12.646 0.537 1.00 94.69 87 ASN A CA 1
ATOM 687 C C . ASN A 1 87 ? -10.184 14.053 1.161 1.00 94.69 87 ASN A C 1
ATOM 689 O O . ASN A 1 87 ? -10.109 15.049 0.441 1.00 94.69 87 ASN A O 1
ATOM 693 N N . LYS A 1 88 ? -10.183 14.136 2.496 1.00 93.25 88 LYS A N 1
ATOM 694 C CA . LYS A 1 88 ? -10.139 15.360 3.303 1.00 93.25 88 LYS A CA 1
ATOM 695 C C . LYS A 1 88 ? -9.395 15.108 4.613 1.00 93.25 88 LYS A C 1
ATOM 697 O O . LYS A 1 88 ? -9.220 13.968 5.039 1.00 93.25 88 LYS A O 1
ATOM 702 N N . THR A 1 89 ? -8.983 16.186 5.272 1.00 91.12 89 THR A N 1
ATOM 703 C CA . THR A 1 89 ? -8.434 16.132 6.629 1.00 91.12 89 THR A CA 1
ATOM 704 C C . THR A 1 89 ? -9.538 16.207 7.677 1.00 91.12 89 THR A C 1
ATOM 706 O O . THR A 1 89 ? -10.587 16.812 7.465 1.00 91.12 89 THR A O 1
ATOM 709 N N . TYR A 1 90 ? -9.273 15.628 8.844 1.00 91.88 90 TYR A N 1
ATOM 710 C CA . TYR A 1 90 ? -10.096 15.801 10.034 1.00 91.88 90 TYR A CA 1
ATOM 711 C C . TYR A 1 90 ? -9.178 16.037 11.231 1.00 91.88 90 TYR A C 1
ATOM 713 O O . TYR A 1 90 ? -8.409 15.158 11.602 1.00 91.88 90 TYR A O 1
ATOM 721 N N . THR A 1 91 ? -9.241 17.224 11.841 1.00 90.50 91 THR A N 1
ATOM 722 C CA . THR A 1 91 ? -8.303 17.643 12.902 1.00 90.50 91 THR A CA 1
ATOM 723 C C . THR A 1 91 ? -8.304 16.707 14.113 1.00 90.50 91 THR A C 1
ATOM 725 O O . THR A 1 91 ? -7.278 16.537 14.760 1.00 90.50 91 THR A O 1
ATOM 728 N N . GLY A 1 92 ? -9.439 16.066 14.412 1.00 92.00 92 GLY A N 1
ATOM 729 C CA . GLY A 1 92 ? -9.545 15.090 15.500 1.00 92.00 92 GLY A CA 1
ATOM 730 C C . GLY A 1 92 ? -9.061 13.681 15.141 1.00 92.00 92 GLY A C 1
ATOM 731 O O . GLY A 1 92 ? -9.078 12.808 16.005 1.00 92.00 92 GLY A O 1
ATOM 732 N N . PHE A 1 93 ? -8.659 13.432 13.891 1.00 94.44 93 PHE A N 1
ATOM 733 C CA . PHE A 1 93 ? -8.314 12.094 13.413 1.00 94.44 93 PHE A CA 1
ATOM 734 C C . PHE A 1 93 ? -7.161 11.449 14.190 1.00 94.44 93 PHE A C 1
ATOM 736 O O . PHE A 1 93 ? -7.343 10.308 14.607 1.00 94.44 93 PHE A O 1
ATOM 743 N N . PRO A 1 94 ? -6.027 12.132 14.466 1.00 93.44 94 PRO A N 1
ATOM 744 C CA . PRO A 1 94 ? -4.916 11.498 15.176 1.00 93.44 94 PRO A CA 1
ATOM 745 C C . PRO A 1 94 ? -5.325 10.929 16.540 1.00 93.44 94 PRO A C 1
ATOM 747 O O . PRO A 1 94 ? -4.903 9.836 16.908 1.00 93.44 94 PRO A O 1
ATOM 750 N N . GLN A 1 95 ? -6.191 11.640 17.268 1.00 93.56 95 GLN A N 1
ATOM 751 C CA . GLN A 1 95 ? -6.689 11.194 18.567 1.00 93.56 95 GLN A CA 1
ATOM 752 C C . GLN A 1 95 ? -7.660 10.015 18.430 1.00 93.56 95 GLN A C 1
ATOM 754 O O . GLN A 1 95 ? -7.504 9.012 19.122 1.00 93.56 95 GLN A O 1
ATOM 759 N N . VAL A 1 96 ? -8.611 10.098 17.493 1.00 95.31 96 VAL A N 1
ATOM 760 C CA . VAL A 1 96 ? -9.569 9.013 17.217 1.00 95.31 96 VAL A CA 1
ATOM 761 C C . VAL A 1 96 ? -8.849 7.732 16.786 1.00 95.31 96 VAL A C 1
ATOM 763 O O . VAL A 1 96 ? -9.179 6.645 17.256 1.00 95.31 96 VAL A O 1
ATOM 766 N N . TRP A 1 97 ? -7.830 7.858 15.937 1.00 95.81 97 TRP A N 1
ATOM 767 C CA . TRP A 1 97 ? -6.979 6.747 15.526 1.00 95.81 97 TRP A CA 1
ATOM 768 C C . TRP A 1 97 ? -6.234 6.125 16.715 1.00 95.81 97 TRP A C 1
ATOM 770 O O . TRP A 1 97 ? -6.210 4.903 16.851 1.00 95.81 97 TRP A O 1
ATOM 780 N N . LYS A 1 98 ? -5.653 6.943 17.602 1.00 94.88 98 LYS A N 1
ATOM 781 C CA . LYS A 1 98 ? -4.965 6.455 18.810 1.00 94.88 98 LYS A CA 1
ATOM 782 C C . LYS A 1 98 ? -5.915 5.685 19.725 1.00 94.88 98 LYS A C 1
ATOM 784 O O . LYS A 1 98 ? -5.569 4.598 20.178 1.00 94.88 98 LYS A O 1
ATOM 789 N N . GLU A 1 99 ? -7.115 6.206 19.959 1.00 96.44 99 GLU A N 1
ATOM 790 C CA . GLU A 1 99 ? -8.151 5.531 20.752 1.00 96.44 99 GLU A CA 1
ATOM 791 C C . GLU A 1 99 ? -8.575 4.205 20.121 1.00 96.44 99 GLU A C 1
ATOM 793 O O . GLU A 1 99 ? -8.664 3.189 20.813 1.00 96.44 99 GLU A O 1
ATOM 798 N N . PHE A 1 100 ? -8.756 4.187 18.799 1.00 97.38 100 PHE A N 1
ATOM 799 C CA . PHE A 1 100 ? -9.022 2.964 18.055 1.00 97.38 100 PHE A CA 1
ATOM 800 C C . PHE A 1 100 ? -7.890 1.946 18.232 1.00 97.38 100 PHE A C 1
ATOM 802 O O . PHE A 1 100 ? -8.152 0.819 18.652 1.00 97.38 100 PHE A O 1
ATOM 809 N N . ALA A 1 101 ? -6.636 2.336 18.003 1.00 96.81 101 ALA A N 1
ATOM 810 C CA . ALA A 1 101 ? -5.483 1.450 18.140 1.00 96.81 101 ALA A CA 1
ATOM 811 C C . ALA A 1 101 ? -5.349 0.875 19.564 1.00 96.81 101 ALA A C 1
ATOM 813 O O . ALA A 1 101 ? -5.129 -0.327 19.725 1.00 96.81 101 ALA A O 1
ATOM 814 N N . VAL A 1 102 ? -5.567 1.701 20.595 1.00 97.06 102 VAL A N 1
ATOM 815 C CA . VAL A 1 102 ? -5.589 1.263 22.001 1.00 97.06 102 VAL A CA 1
ATOM 816 C C . VAL A 1 102 ? -6.732 0.281 22.257 1.00 97.06 102 VAL A C 1
ATOM 818 O O . VAL A 1 102 ? -6.512 -0.755 22.881 1.00 97.06 102 VAL A O 1
ATOM 821 N N . SER A 1 103 ? -7.935 0.546 21.739 1.00 97.25 103 SER A N 1
ATOM 822 C CA . SER A 1 103 ? -9.089 -0.354 21.899 1.00 97.25 103 SER A CA 1
ATOM 823 C C . SER A 1 103 ? -8.879 -1.728 21.250 1.00 97.25 103 SER A C 1
ATOM 825 O O . SER A 1 103 ? -9.461 -2.719 21.687 1.00 97.25 103 SER A O 1
ATOM 827 N N . ARG A 1 104 ? -8.019 -1.799 20.226 1.00 97.31 104 ARG A N 1
ATOM 828 C CA . ARG A 1 104 ? -7.602 -3.039 19.557 1.00 97.31 104 ARG A CA 1
ATOM 829 C C . ARG A 1 104 ? -6.456 -3.758 20.273 1.00 97.31 104 ARG A C 1
ATOM 831 O O . ARG A 1 104 ? -6.110 -4.867 19.879 1.00 97.31 104 ARG A O 1
ATOM 838 N N . GLY A 1 105 ? -5.881 -3.153 21.313 1.00 97.38 105 GLY A N 1
ATOM 839 C CA . GLY A 1 105 ? -4.752 -3.709 22.056 1.00 97.38 105 GLY A CA 1
ATOM 840 C C . GLY A 1 105 ? -3.420 -3.641 21.305 1.00 97.38 105 GLY A C 1
ATOM 841 O O . GLY A 1 105 ? -2.510 -4.401 21.633 1.00 97.38 105 GLY A O 1
ATOM 842 N N . TYR A 1 106 ? -3.289 -2.763 20.302 1.00 97.94 106 TYR A N 1
ATOM 843 C CA . TYR A 1 106 ? -2.025 -2.600 19.585 1.00 97.94 106 TYR A CA 1
ATOM 844 C C . TYR A 1 106 ? -0.983 -1.920 20.469 1.00 97.94 106 TYR A C 1
ATOM 846 O O . TYR A 1 106 ? -1.229 -0.853 21.031 1.00 97.94 106 TYR A O 1
ATOM 854 N N . VAL A 1 107 ? 0.200 -2.528 20.573 1.00 97.00 107 VAL A N 1
ATOM 855 C CA . VAL A 1 107 ? 1.277 -2.012 21.436 1.00 97.00 107 VAL A CA 1
ATOM 856 C C . VAL A 1 107 ? 2.145 -0.963 20.745 1.00 97.00 107 VAL A C 1
ATOM 858 O O . VAL A 1 107 ? 2.673 -0.071 21.404 1.00 97.00 107 VAL A O 1
ATOM 861 N N . CYS A 1 108 ? 2.292 -1.051 19.421 1.00 95.38 108 CYS A N 1
ATOM 862 C CA . CYS A 1 108 ? 2.971 -0.059 18.592 1.00 95.38 108 CYS A CA 1
ATOM 863 C C . CYS A 1 108 ? 2.530 -0.168 17.124 1.00 95.38 108 CYS A C 1
ATOM 865 O O . CYS A 1 108 ? 1.908 -1.152 16.716 1.00 95.38 108 CYS A O 1
ATOM 867 N N . GLY A 1 109 ? 2.848 0.860 16.333 1.00 94.75 109 GLY A N 1
ATOM 868 C CA . GLY A 1 109 ? 2.563 0.895 14.903 1.00 94.75 109 GLY A CA 1
ATOM 869 C C . GLY A 1 109 ? 3.713 1.485 14.094 1.00 94.75 109 GLY A C 1
ATOM 870 O O . GLY A 1 109 ? 4.264 2.518 14.467 1.00 94.75 109 GLY A O 1
ATOM 871 N N . TYR A 1 110 ? 4.049 0.849 12.971 1.00 94.56 110 TYR A N 1
ATOM 872 C CA . TYR A 1 110 ? 5.060 1.317 12.021 1.00 94.56 110 TYR A CA 1
ATOM 873 C C . TYR A 1 110 ? 4.393 1.621 10.678 1.00 94.56 110 TYR A C 1
ATOM 875 O O . TYR A 1 110 ? 4.181 0.733 9.852 1.00 94.56 110 TYR A O 1
ATOM 883 N N . ILE A 1 111 ? 4.022 2.885 10.480 1.00 93.88 111 ILE A N 1
ATOM 884 C CA . ILE A 1 111 ? 3.190 3.311 9.351 1.00 93.88 111 ILE A CA 1
ATOM 885 C C . ILE A 1 111 ? 4.047 4.067 8.334 1.00 93.88 111 ILE A C 1
ATOM 887 O O . ILE A 1 111 ? 4.488 5.187 8.586 1.00 93.88 111 ILE A O 1
ATOM 891 N N . GLY A 1 112 ? 4.283 3.453 7.172 1.00 91.69 112 GLY A N 1
ATOM 892 C CA . GLY A 1 112 ? 5.016 4.069 6.068 1.00 91.69 112 GLY A CA 1
ATOM 893 C C . GLY A 1 112 ? 4.142 5.038 5.277 1.00 91.69 112 GLY A C 1
ATOM 894 O O . GLY A 1 112 ? 3.329 4.612 4.464 1.00 91.69 112 GLY A O 1
ATOM 895 N N . LEU A 1 113 ? 4.322 6.343 5.484 1.00 90.69 113 LEU A N 1
ATOM 896 C CA . LEU A 1 113 ? 3.572 7.370 4.756 1.00 90.69 113 LEU A CA 1
ATOM 897 C C . LEU A 1 113 ? 4.040 7.506 3.304 1.00 90.69 113 LEU A C 1
ATOM 899 O O . LEU A 1 113 ? 5.238 7.472 3.011 1.00 90.69 113 LEU A O 1
ATOM 903 N N . ASN A 1 114 ? 3.092 7.727 2.394 1.00 90.50 114 ASN A N 1
ATOM 904 C CA . ASN A 1 114 ? 3.411 8.043 1.010 1.00 90.50 114 ASN A CA 1
ATOM 905 C C . ASN A 1 114 ? 3.796 9.529 0.850 1.00 90.50 114 ASN A C 1
ATOM 907 O O . ASN A 1 114 ? 2.985 10.406 1.151 1.00 90.50 114 ASN A O 1
ATOM 911 N N . PRO A 1 115 ? 4.997 9.844 0.330 1.00 86.88 115 PRO A N 1
ATOM 912 C CA . PRO A 1 115 ? 5.469 11.221 0.204 1.00 86.88 115 PRO A CA 1
ATOM 913 C C . PRO A 1 115 ? 4.727 12.059 -0.851 1.00 86.88 115 PRO A C 1
ATOM 915 O O . PRO A 1 115 ? 4.798 13.281 -0.806 1.00 86.88 115 PRO A O 1
ATOM 918 N N . TYR A 1 116 ? 4.024 11.437 -1.799 1.00 87.69 116 TYR A N 1
ATOM 919 C CA . TYR A 1 116 ? 3.279 12.144 -2.851 1.00 87.69 116 TYR A CA 1
ATOM 920 C C . TYR A 1 116 ? 1.815 12.374 -2.494 1.00 87.69 116 TYR A C 1
ATOM 922 O O . TYR A 1 116 ? 1.146 13.169 -3.143 1.00 87.69 116 TYR A O 1
ATOM 930 N N . LEU A 1 117 ? 1.323 11.711 -1.447 1.00 86.81 117 LEU A N 1
ATOM 931 C CA . LEU A 1 117 ? -0.009 11.946 -0.885 1.00 86.81 117 LEU A CA 1
ATOM 932 C C . LEU A 1 117 ? 0.056 12.926 0.303 1.00 86.81 117 LEU A C 1
ATOM 934 O O . LEU A 1 117 ? -0.849 12.976 1.133 1.00 86.81 117 LEU A O 1
ATOM 938 N N . GLN A 1 118 ? 1.152 13.690 0.400 1.00 63.72 118 GLN A N 1
ATOM 939 C CA . GLN A 1 118 ? 1.389 14.676 1.450 1.00 63.72 118 GLN A CA 1
ATOM 940 C C . GLN A 1 118 ? 0.421 15.863 1.341 1.00 63.72 118 GLN A C 1
ATOM 942 O O . GLN A 1 118 ? 0.025 16.277 0.256 1.00 63.72 118 GLN A O 1
ATOM 947 N N . GLY A 1 119 ? 0.057 16.422 2.497 1.00 62.09 119 GLY A N 1
ATOM 948 C CA . GLY A 1 119 ? -0.901 17.529 2.619 1.00 62.09 119 GLY A CA 1
ATOM 949 C C . GLY A 1 119 ? -2.023 17.263 3.622 1.00 62.09 119 GLY A C 1
ATOM 950 O O . GLY A 1 119 ? -2.825 18.151 3.900 1.00 62.09 119 GLY A O 1
ATOM 951 N N . GLN A 1 120 ? -2.074 16.056 4.191 1.00 66.00 120 GLN A N 1
ATOM 952 C CA . GLN A 1 120 ? -3.125 15.649 5.111 1.00 66.00 120 GLN A CA 1
ATOM 953 C C . GLN A 1 120 ? -2.523 15.265 6.470 1.00 66.00 120 GLN A C 1
ATOM 955 O O . GLN A 1 120 ? -1.767 14.304 6.587 1.00 66.00 120 GLN A O 1
ATOM 960 N N . ALA A 1 121 ? -2.810 16.064 7.502 1.00 73.12 121 ALA A N 1
ATOM 961 C CA . ALA A 1 121 ? -2.275 15.887 8.853 1.00 73.12 121 ALA A CA 1
ATOM 962 C C . ALA A 1 121 ? -2.961 14.714 9.580 1.00 73.12 121 ALA A C 1
ATOM 964 O O . ALA A 1 121 ? -3.836 14.912 10.421 1.00 73.12 121 ALA A O 1
ATOM 965 N N . PHE A 1 122 ? -2.597 13.483 9.218 1.00 87.31 122 PHE A N 1
ATOM 966 C CA . PHE A 1 122 ? -3.133 12.264 9.836 1.00 87.31 122 PHE A CA 1
ATOM 967 C C . PHE A 1 122 ? -2.371 11.806 11.073 1.00 87.31 122 PHE A C 1
ATOM 969 O O . PHE A 1 122 ? -2.900 11.054 11.887 1.00 87.31 122 PHE A O 1
ATOM 976 N N . VAL A 1 123 ? -1.129 12.257 11.209 1.00 86.56 123 VAL A N 1
ATOM 977 C CA . VAL A 1 123 ? -0.231 11.899 12.303 1.00 86.56 123 VAL A CA 1
ATOM 978 C C . VAL A 1 123 ? 0.356 13.160 12.920 1.00 86.56 123 VAL A C 1
ATOM 980 O O . VAL A 1 123 ? 0.468 14.195 12.261 1.00 86.56 123 VAL A O 1
ATOM 983 N N . GLU A 1 124 ? 0.704 13.080 14.200 1.00 87.94 124 GLU A N 1
ATOM 984 C CA . GLU A 1 124 ? 1.350 14.183 14.908 1.00 87.94 124 GLU A CA 1
ATOM 985 C C . GLU A 1 124 ? 2.816 14.311 14.484 1.00 87.94 124 GLU A C 1
ATOM 987 O O . GLU A 1 124 ? 3.492 13.315 14.244 1.00 87.94 124 GLU A O 1
ATOM 992 N N . GLU A 1 125 ? 3.333 15.540 14.450 1.00 87.56 125 GLU A N 1
ATOM 993 C CA . GLU A 1 125 ? 4.709 15.825 14.022 1.00 87.56 125 GLU A CA 1
ATOM 994 C C . GLU A 1 125 ? 5.763 15.085 14.859 1.00 87.56 125 GLU A C 1
ATOM 996 O O . GLU A 1 125 ? 6.748 14.591 14.322 1.00 87.56 125 GLU A O 1
ATOM 1001 N N . LYS A 1 126 ? 5.524 14.929 16.166 1.00 89.88 126 LYS A N 1
ATOM 1002 C CA . LYS A 1 126 ? 6.425 14.187 17.064 1.00 89.88 126 LYS A CA 1
ATOM 1003 C C . LYS A 1 126 ? 6.529 12.689 16.742 1.00 89.88 126 LYS A C 1
ATOM 1005 O O . LYS A 1 126 ? 7.476 12.047 17.182 1.00 89.88 126 LYS A O 1
ATOM 1010 N N . ASP A 1 127 ? 5.545 12.151 16.021 1.00 89.00 127 ASP A N 1
ATOM 1011 C CA . ASP A 1 127 ? 5.459 10.742 15.637 1.00 89.00 127 ASP A CA 1
ATOM 1012 C C . ASP A 1 127 ? 5.997 10.529 14.196 1.00 89.00 127 ASP A C 1
ATOM 1014 O O . ASP A 1 127 ? 5.952 9.415 13.670 1.00 89.00 127 ASP A O 1
ATOM 1018 N N . LEU A 1 128 ? 6.512 11.586 13.544 1.00 89.06 128 LEU A N 1
ATOM 1019 C CA . LEU A 1 128 ? 7.105 11.540 12.207 1.00 89.06 128 LEU A CA 1
ATOM 1020 C C . LEU A 1 128 ? 8.623 11.353 12.261 1.00 89.06 128 LEU A C 1
ATOM 1022 O O . LEU A 1 128 ? 9.352 12.131 12.872 1.00 89.06 128 LEU A O 1
ATOM 1026 N N . PHE A 1 129 ? 9.107 10.358 11.517 1.00 88.69 129 PHE A N 1
ATOM 1027 C CA . PHE A 1 129 ? 10.529 10.046 11.402 1.00 88.69 129 PHE A CA 1
ATOM 1028 C C . PHE A 1 129 ? 10.946 9.960 9.933 1.00 88.69 129 PHE A C 1
ATOM 1030 O O . PHE A 1 129 ? 10.269 9.339 9.112 1.00 88.69 129 PHE A O 1
ATOM 1037 N N . GLN A 1 130 ? 12.088 10.563 9.595 1.00 85.69 130 GLN A N 1
ATOM 1038 C CA . GLN A 1 130 ? 12.667 10.509 8.254 1.00 85.69 130 GLN A CA 1
ATOM 1039 C C . GLN A 1 130 ? 13.873 9.567 8.240 1.00 85.69 130 GLN A C 1
ATOM 1041 O O . GLN A 1 130 ? 14.852 9.792 8.947 1.00 85.69 130 GLN A O 1
ATOM 1046 N N . HIS A 1 131 ? 13.816 8.530 7.400 1.00 79.75 131 HIS A N 1
ATOM 1047 C CA . HIS A 1 131 ? 14.871 7.511 7.328 1.00 79.75 131 HIS A CA 1
ATOM 1048 C C . HIS A 1 131 ? 15.633 7.494 5.998 1.00 79.75 131 HIS A C 1
ATOM 1050 O O . HIS A 1 131 ? 16.817 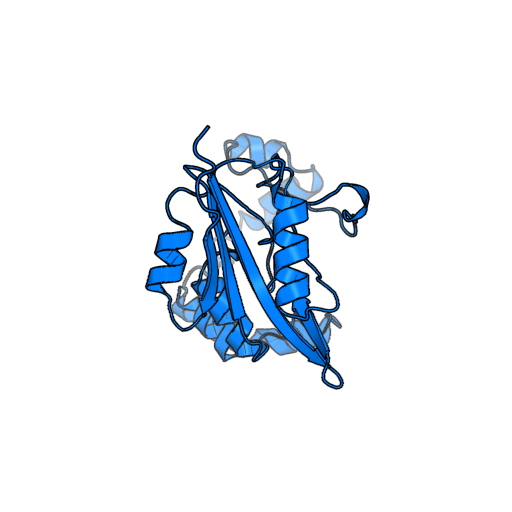7.160 5.979 1.00 79.75 131 HIS A O 1
ATOM 1056 N N . HIS A 1 132 ? 14.987 7.860 4.884 1.00 80.62 132 HIS A N 1
ATOM 1057 C CA . HIS A 1 132 ? 15.565 7.711 3.547 1.00 80.62 132 HIS A CA 1
ATOM 1058 C C . HIS A 1 132 ? 15.242 8.889 2.627 1.00 80.62 132 HIS A C 1
ATOM 1060 O O . HIS A 1 132 ? 14.184 9.510 2.724 1.00 80.62 132 HIS A O 1
ATOM 1066 N N . SER A 1 133 ? 16.161 9.166 1.702 1.00 86.56 133 SER A N 1
ATOM 1067 C CA . SER A 1 133 ? 15.909 10.042 0.560 1.00 86.56 133 SER A CA 1
ATOM 1068 C C . SER A 1 133 ? 15.230 9.248 -0.547 1.00 86.56 133 SER A C 1
ATOM 1070 O O . SER A 1 133 ? 15.661 8.146 -0.887 1.00 86.56 133 SER A O 1
ATOM 1072 N N . LEU A 1 134 ? 14.184 9.827 -1.125 1.00 85.75 134 LEU A N 1
ATOM 1073 C CA . LEU A 1 134 ? 13.486 9.258 -2.268 1.00 85.75 134 LEU A CA 1
ATOM 1074 C C . LEU A 1 134 ? 13.851 10.050 -3.515 1.00 85.75 134 LEU A C 1
ATOM 1076 O O . LEU A 1 134 ? 13.886 11.279 -3.493 1.00 85.75 134 LEU A O 1
ATOM 1080 N N . PHE A 1 135 ? 14.127 9.329 -4.595 1.00 88.69 135 PHE A N 1
ATOM 1081 C CA . PHE A 1 135 ? 14.418 9.908 -5.898 1.00 88.69 135 PHE A CA 1
ATOM 1082 C C . PHE A 1 135 ? 13.229 9.637 -6.813 1.00 88.69 135 PHE A C 1
ATOM 1084 O O . PHE A 1 135 ? 12.863 8.480 -7.019 1.00 88.69 135 PHE A O 1
ATOM 1091 N N . SER A 1 136 ? 12.630 10.691 -7.358 1.00 88.44 136 SER A N 1
ATOM 1092 C CA . SER A 1 136 ? 11.552 10.596 -8.341 1.00 88.44 136 SER A CA 1
ATOM 1093 C C . SER A 1 136 ? 11.928 11.228 -9.660 1.00 88.44 136 SER A C 1
ATOM 1095 O O . SER A 1 136 ? 12.713 12.174 -9.735 1.00 88.44 136 SER A O 1
ATOM 1097 N N . LEU A 1 137 ? 11.327 10.682 -10.712 1.00 89.06 137 LEU A N 1
ATOM 1098 C CA . LEU A 1 137 ? 11.355 11.252 -12.042 1.00 89.06 137 LEU A CA 1
ATOM 1099 C C . LEU A 1 137 ? 9.957 11.780 -12.355 1.00 89.06 137 LEU A C 1
ATOM 1101 O O . LEU A 1 137 ? 8.997 11.012 -12.334 1.00 89.06 137 LEU A O 1
ATOM 1105 N N . ASN A 1 138 ? 9.841 13.079 -12.635 1.00 89.62 138 ASN A N 1
ATOM 1106 C CA . ASN A 1 138 ? 8.576 13.658 -13.070 1.00 89.62 138 ASN A CA 1
ATOM 1107 C C . ASN A 1 138 ? 8.310 13.286 -14.537 1.00 89.62 138 ASN A C 1
ATOM 1109 O O . ASN A 1 138 ? 8.845 13.927 -15.440 1.00 89.62 138 ASN A O 1
ATOM 1113 N N . LEU A 1 139 ? 7.481 12.265 -14.757 1.00 91.25 139 LEU A N 1
ATOM 1114 C CA . LEU A 1 139 ? 7.113 11.772 -16.087 1.00 91.25 139 LEU A CA 1
ATOM 1115 C C . LEU A 1 139 ? 6.056 12.628 -16.808 1.00 91.25 139 LEU A C 1
ATOM 1117 O O . LEU A 1 139 ? 5.699 12.306 -17.936 1.00 91.25 139 LEU A O 1
ATOM 1121 N N . GLU A 1 140 ? 5.574 13.716 -16.201 1.00 93.69 140 GLU A N 1
ATOM 1122 C CA . GLU A 1 140 ? 4.708 14.698 -16.874 1.00 93.69 140 GLU A CA 1
ATOM 1123 C C . GLU A 1 140 ? 5.494 15.576 -17.859 1.00 93.69 140 GLU A C 1
ATOM 1125 O O . GLU A 1 140 ? 4.919 16.207 -18.746 1.00 93.69 140 GLU A O 1
ATOM 1130 N N . LEU A 1 141 ? 6.821 15.630 -17.709 1.00 94.69 141 LEU A N 1
ATOM 1131 C CA . LEU A 1 141 ? 7.687 16.375 -18.610 1.00 94.69 141 LEU A CA 1
ATOM 1132 C C . LEU A 1 141 ? 7.769 15.685 -19.984 1.00 94.69 141 LEU A C 1
ATOM 1134 O O . LEU A 1 141 ? 7.905 14.460 -20.047 1.00 94.69 141 LEU A O 1
ATOM 1138 N N . PRO A 1 142 ? 7.800 16.451 -21.092 1.00 94.69 142 PRO A N 1
ATOM 1139 C CA . PRO A 1 142 ? 8.105 15.907 -22.411 1.00 94.69 142 PRO A CA 1
ATOM 1140 C C . PRO A 1 142 ? 9.431 15.137 -22.426 1.00 94.69 142 PRO A C 1
ATOM 1142 O O . PRO A 1 142 ? 10.383 15.500 -21.723 1.00 94.69 142 PRO A O 1
ATOM 1145 N N . ILE A 1 143 ? 9.526 14.101 -23.264 1.00 91.19 143 ILE A N 1
ATOM 1146 C CA . ILE A 1 143 ? 10.697 13.212 -23.329 1.00 91.19 143 ILE A CA 1
ATOM 1147 C C . ILE A 1 143 ? 11.999 13.972 -23.611 1.00 91.19 143 ILE A C 1
ATOM 1149 O O . ILE A 1 143 ? 13.057 13.629 -23.081 1.00 91.19 143 ILE A O 1
ATOM 1153 N N . GLU A 1 144 ? 11.931 15.054 -24.383 1.00 91.88 144 GLU A N 1
ATOM 1154 C CA . GLU A 1 144 ? 13.062 15.925 -24.682 1.00 91.88 144 GLU A CA 1
ATOM 1155 C C . GLU A 1 144 ? 13.553 16.631 -23.419 1.00 91.88 144 GLU A C 1
ATOM 1157 O O . GLU A 1 144 ? 14.757 16.691 -23.181 1.00 91.88 144 GLU A O 1
ATOM 1162 N N . GLN A 1 145 ? 12.640 17.129 -22.582 1.00 93.81 145 GLN A N 1
ATOM 1163 C CA . GLN A 1 145 ? 12.985 17.780 -21.317 1.00 93.81 145 GLN A CA 1
ATOM 1164 C C . GLN A 1 145 ? 13.533 16.769 -20.308 1.00 93.81 145 GLN A C 1
ATOM 1166 O O . GLN A 1 145 ? 14.561 17.033 -19.682 1.00 93.81 145 GLN A O 1
ATOM 1171 N N . LEU A 1 146 ? 12.920 15.583 -20.215 1.00 92.69 146 LEU A N 1
ATOM 1172 C CA . LEU A 1 146 ? 13.449 14.465 -19.429 1.00 92.69 146 LEU A CA 1
ATOM 1173 C C . LEU A 1 146 ? 14.889 14.145 -19.832 1.00 92.69 146 LEU A C 1
ATOM 1175 O O . LEU A 1 146 ? 15.772 14.064 -18.978 1.00 92.69 146 LEU A O 1
ATOM 1179 N N . TYR A 1 147 ? 15.148 14.029 -21.137 1.00 90.62 147 TYR A N 1
ATOM 1180 C CA . TYR A 1 147 ? 16.487 13.792 -21.658 1.00 90.62 147 TYR A CA 1
ATOM 1181 C C . TYR A 1 147 ? 17.434 14.953 -21.347 1.00 90.62 147 TYR A C 1
ATOM 1183 O O . TYR A 1 147 ? 18.579 14.714 -20.960 1.00 90.62 147 TYR A O 1
ATOM 1191 N N . GLN A 1 148 ? 16.991 16.209 -21.475 1.00 91.88 148 GLN A N 1
ATOM 1192 C CA . GLN A 1 148 ? 17.835 17.366 -21.173 1.00 91.88 148 GLN A CA 1
ATOM 1193 C C . GLN A 1 148 ? 18.228 17.459 -19.699 1.00 91.88 148 GLN A C 1
ATOM 1195 O O . GLN A 1 148 ? 19.358 17.868 -19.419 1.00 91.88 148 GLN A O 1
ATOM 1200 N N . ASN A 1 149 ? 17.369 17.000 -18.793 1.00 92.75 149 ASN A N 1
ATOM 1201 C CA . ASN A 1 149 ? 17.632 16.970 -17.355 1.00 92.75 149 ASN A CA 1
ATOM 1202 C C . ASN A 1 149 ? 18.629 15.873 -16.939 1.00 92.75 149 ASN A C 1
ATOM 1204 O O . ASN A 1 149 ? 19.118 15.875 -15.810 1.00 92.75 149 ASN A O 1
ATOM 1208 N N . LEU A 1 150 ? 18.982 14.946 -17.836 1.00 92.31 150 LEU A N 1
ATOM 1209 C CA . LEU A 1 150 ? 20.025 13.957 -17.571 1.00 92.31 150 LEU A CA 1
ATOM 1210 C C . LEU A 1 150 ? 21.414 14.603 -17.504 1.00 92.31 150 LEU A C 1
ATOM 1212 O O . LEU A 1 150 ? 21.754 15.505 -18.274 1.00 92.31 150 LEU A O 1
ATOM 1216 N N . SER A 1 151 ? 22.284 14.050 -16.657 1.00 93.50 151 SER A N 1
ATOM 1217 C CA . SER A 1 151 ? 23.699 14.426 -16.650 1.00 93.50 151 SER A CA 1
ATOM 1218 C C . SER A 1 151 ? 24.382 14.086 -17.982 1.00 93.50 151 SER A C 1
ATOM 1220 O O . SER A 1 151 ? 24.017 13.123 -18.665 1.00 93.50 151 SER A O 1
ATOM 1222 N N . SER A 1 152 ? 25.435 14.829 -18.337 1.00 93.19 152 SER A N 1
ATOM 1223 C CA . SER A 1 152 ? 26.200 14.613 -19.578 1.00 93.19 152 SER A CA 1
ATOM 1224 C C . SER A 1 152 ? 26.688 13.167 -19.734 1.00 93.19 152 SER A C 1
ATOM 1226 O O . SER A 1 152 ? 26.655 12.608 -20.831 1.00 93.19 152 SER A O 1
ATOM 1228 N N . ASN A 1 153 ? 27.069 12.525 -18.624 1.00 93.06 153 ASN A N 1
ATOM 1229 C CA . ASN A 1 153 ? 27.481 11.122 -18.609 1.00 93.06 153 ASN A CA 1
ATOM 1230 C C . ASN A 1 153 ? 26.331 10.171 -18.976 1.00 93.06 153 ASN A C 1
ATOM 1232 O O . ASN A 1 153 ? 26.538 9.267 -19.787 1.00 93.06 153 ASN A O 1
ATOM 1236 N N . ARG A 1 154 ? 25.123 10.392 -18.433 1.00 90.75 154 ARG A N 1
ATOM 1237 C CA . ARG A 1 154 ? 23.935 9.587 -18.761 1.00 90.75 154 ARG A CA 1
ATOM 1238 C C . ARG A 1 154 ? 23.505 9.781 -20.214 1.00 90.75 154 ARG A C 1
ATOM 1240 O O . ARG A 1 154 ? 23.270 8.790 -20.899 1.00 90.75 154 ARG A O 1
ATOM 1247 N N . LYS A 1 155 ? 23.503 11.024 -20.714 1.00 91.25 155 LYS A N 1
ATOM 1248 C CA . LYS A 1 155 ? 23.232 11.334 -22.134 1.00 91.25 155 LYS A CA 1
ATOM 1249 C C . LYS A 1 155 ? 24.157 10.547 -23.070 1.00 91.25 155 LYS A C 1
ATOM 1251 O O . LYS A 1 155 ? 23.701 9.969 -24.053 1.00 91.25 155 LYS A O 1
ATOM 1256 N N . ARG A 1 156 ? 25.455 10.464 -22.747 1.00 87.81 156 ARG A N 1
ATOM 1257 C CA . ARG A 1 156 ? 26.438 9.690 -23.529 1.00 87.81 156 ARG A CA 1
ATOM 1258 C C . ARG A 1 156 ? 26.130 8.189 -23.549 1.00 87.81 156 ARG A C 1
ATOM 1260 O O . ARG A 1 156 ? 26.220 7.582 -24.608 1.00 87.81 156 ARG A O 1
ATOM 1267 N N . GLN A 1 157 ? 25.760 7.594 -22.415 1.00 85.88 157 GLN A N 1
ATOM 1268 C CA . GLN A 1 157 ? 25.424 6.163 -22.355 1.00 85.88 157 GLN A CA 1
ATOM 1269 C C . GLN A 1 157 ? 24.135 5.819 -23.097 1.00 85.88 157 GLN A C 1
ATOM 1271 O O . GLN A 1 157 ? 24.073 4.783 -23.753 1.00 85.88 157 GLN A O 1
ATOM 1276 N N . LEU A 1 158 ? 23.125 6.689 -23.053 1.00 84.75 158 LEU A N 1
ATOM 1277 C CA . LEU A 1 158 ? 21.899 6.452 -23.816 1.00 84.75 158 LEU A CA 1
ATOM 1278 C C . LEU A 1 158 ? 22.156 6.440 -25.325 1.00 84.75 158 LEU A C 1
ATOM 1280 O O . LEU A 1 158 ? 21.608 5.587 -26.013 1.00 84.75 158 LEU A O 1
ATOM 1284 N N . LYS A 1 159 ? 23.060 7.290 -25.832 1.00 80.25 159 LYS A N 1
ATOM 1285 C CA . LYS A 1 159 ? 23.473 7.245 -27.245 1.00 80.25 159 LYS A CA 1
ATOM 1286 C C . LYS A 1 159 ? 24.117 5.912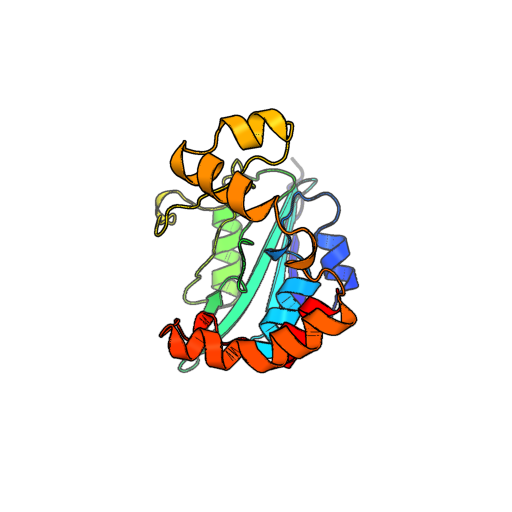 -27.633 1.00 80.25 159 LYS A C 1
ATOM 1288 O O . LYS A 1 159 ? 23.867 5.428 -28.728 1.00 80.25 159 LYS A O 1
ATOM 1293 N N . SER A 1 160 ? 24.913 5.303 -26.746 1.00 71.38 160 SER A N 1
ATOM 1294 C CA . SER A 1 160 ? 25.484 3.971 -27.009 1.00 71.38 160 SER A CA 1
ATOM 1295 C C . SER A 1 160 ? 24.449 2.844 -26.970 1.00 71.38 160 SER A C 1
ATOM 1297 O O . SER A 1 160 ? 24.632 1.843 -27.648 1.00 71.38 160 SER A O 1
ATOM 1299 N N . VAL A 1 161 ? 23.360 3.011 -26.211 1.00 69.81 161 VAL A N 1
ATOM 1300 C CA . VAL A 1 161 ? 22.277 2.018 -26.093 1.00 69.81 161 VAL A CA 1
ATOM 1301 C C . VAL A 1 161 ? 21.261 2.142 -27.235 1.00 69.81 161 VAL A C 1
ATOM 1303 O O . VAL A 1 161 ? 20.792 1.129 -27.739 1.00 69.81 161 VAL A O 1
ATOM 1306 N N . GLN A 1 162 ? 20.966 3.360 -27.707 1.00 60.72 162 GLN A N 1
ATOM 1307 C CA . GLN A 1 162 ? 20.087 3.600 -28.866 1.00 60.72 162 GLN A CA 1
ATOM 1308 C C . GLN A 1 162 ? 20.585 2.949 -30.165 1.00 60.72 162 GLN A C 1
ATOM 1310 O O . GLN A 1 162 ? 19.801 2.766 -31.089 1.00 60.72 162 GLN A O 1
ATOM 1315 N N . LEU A 1 163 ? 21.863 2.573 -30.233 1.00 55.41 163 LEU A N 1
ATOM 1316 C CA . LEU A 1 163 ? 22.444 1.862 -31.372 1.00 55.41 163 LEU A CA 1
ATOM 1317 C C . LEU A 1 163 ? 22.097 0.358 -31.404 1.00 55.41 163 LEU A C 1
ATOM 1319 O O . LEU A 1 163 ? 22.473 -0.312 -32.360 1.00 55.41 163 LEU A O 1
ATOM 1323 N N . GLY A 1 164 ? 21.374 -0.175 -30.409 1.00 56.59 164 GLY A N 1
ATOM 1324 C CA . GLY A 1 164 ? 20.941 -1.575 -30.363 1.00 56.59 164 GLY A CA 1
ATOM 1325 C C . GLY A 1 164 ? 19.496 -1.727 -29.889 1.00 56.59 164 GLY A C 1
ATOM 1326 O O . GLY A 1 164 ? 19.255 -2.004 -28.716 1.00 56.59 164 GLY A O 1
ATOM 1327 N N . SER A 1 165 ? 18.525 -1.578 -30.797 1.00 58.62 165 SER A N 1
ATOM 1328 C CA . SER A 1 165 ? 17.097 -1.825 -30.519 1.00 58.62 165 SER A CA 1
ATOM 1329 C C . SER A 1 165 ? 16.790 -3.278 -30.140 1.00 58.62 165 SER A C 1
ATOM 1331 O O . SER A 1 165 ? 15.793 -3.533 -29.471 1.00 58.62 165 SER A O 1
ATOM 1333 N N . ASP A 1 166 ? 17.671 -4.214 -30.497 1.00 65.31 166 ASP A N 1
ATOM 1334 C CA . ASP A 1 166 ? 17.499 -5.652 -30.255 1.00 65.31 166 ASP A CA 1
ATOM 1335 C C . ASP A 1 166 ? 17.886 -6.081 -28.824 1.00 65.31 166 ASP A C 1
ATOM 1337 O O . ASP A 1 166 ? 17.801 -7.257 -28.474 1.00 65.31 166 ASP A O 1
ATOM 1341 N N . LEU A 1 167 ? 18.321 -5.139 -27.975 1.00 74.31 167 LEU A N 1
ATOM 1342 C CA . LEU A 1 167 ? 18.784 -5.417 -26.608 1.00 74.31 167 LEU A CA 1
ATOM 1343 C C . LEU A 1 167 ? 17.657 -5.518 -25.572 1.00 74.31 167 LEU A C 1
ATOM 1345 O O . LEU A 1 167 ? 17.897 -5.979 -24.456 1.00 74.31 167 LEU A O 1
ATOM 1349 N N . PHE A 1 168 ? 16.441 -5.081 -25.907 1.00 83.25 168 PHE A N 1
ATOM 1350 C CA . PHE A 1 168 ? 15.321 -5.050 -24.969 1.00 83.25 168 PHE A CA 1
ATOM 1351 C C . PHE A 1 168 ? 14.260 -6.081 -25.346 1.00 83.25 168 PHE A C 1
ATOM 1353 O O . PHE A 1 168 ? 13.715 -6.069 -26.445 1.00 83.25 168 PHE A O 1
ATOM 1360 N N . CYS A 1 169 ? 13.920 -6.951 -24.396 1.00 87.25 169 CYS A N 1
ATOM 1361 C CA . CYS A 1 169 ? 12.750 -7.814 -24.489 1.00 87.25 169 CYS A CA 1
ATOM 1362 C C . CYS A 1 169 ? 11.582 -7.142 -23.762 1.00 87.25 169 CYS A C 1
ATOM 1364 O O . CYS A 1 169 ? 11.706 -6.810 -22.585 1.00 87.25 169 CYS A O 1
ATOM 1366 N N . THR A 1 170 ? 10.456 -6.958 -24.448 1.00 89.31 170 THR A N 1
ATOM 1367 C CA . THR A 1 170 ? 9.200 -6.434 -23.875 1.00 89.31 170 THR A CA 1
ATOM 1368 C C . THR A 1 170 ? 8.099 -7.496 -23.802 1.00 89.31 170 THR A C 1
ATOM 1370 O O . THR A 1 170 ? 6.991 -7.223 -23.349 1.00 89.31 170 THR A O 1
ATOM 1373 N N . ASP A 1 171 ? 8.399 -8.722 -24.232 1.00 91.69 171 ASP A N 1
ATOM 1374 C CA . ASP A 1 171 ? 7.461 -9.839 -24.252 1.00 91.69 171 ASP A CA 1
ATOM 1375 C C . ASP A 1 171 ? 7.256 -10.396 -22.834 1.00 91.69 171 ASP A C 1
ATOM 1377 O O . ASP A 1 171 ? 8.105 -11.118 -22.300 1.00 91.69 171 ASP A O 1
ATOM 1381 N N . LYS A 1 172 ? 6.105 -10.074 -22.227 1.00 92.06 172 LYS A N 1
ATOM 1382 C CA . LYS A 1 172 ? 5.713 -10.518 -20.877 1.00 92.06 172 LYS A CA 1
ATOM 1383 C C . LYS A 1 172 ? 5.809 -12.041 -20.719 1.00 92.06 172 LYS A C 1
ATOM 1385 O O . LYS A 1 172 ? 6.235 -12.503 -19.660 1.00 92.06 172 LYS A O 1
ATOM 1390 N N . ALA A 1 173 ? 5.496 -12.816 -21.762 1.00 93.25 173 ALA A N 1
ATOM 1391 C CA . ALA A 1 173 ? 5.543 -14.278 -21.715 1.00 93.25 173 ALA A CA 1
ATOM 1392 C C . ALA A 1 173 ? 6.977 -14.819 -21.592 1.00 93.25 173 ALA A C 1
ATOM 1394 O O . ALA A 1 173 ? 7.181 -15.885 -21.014 1.00 93.25 173 ALA A O 1
ATOM 1395 N N . LYS A 1 174 ? 7.976 -14.072 -22.077 1.00 93.88 174 LYS A N 1
ATOM 1396 C CA . LYS A 1 174 ? 9.404 -14.383 -21.889 1.00 93.88 174 LYS A CA 1
ATOM 1397 C C . LYS A 1 174 ? 9.952 -13.804 -20.588 1.00 93.88 174 LYS A C 1
ATOM 1399 O O . LYS A 1 174 ? 10.748 -14.453 -19.915 1.00 93.88 174 LYS A O 1
ATOM 1404 N N . LEU A 1 175 ? 9.529 -12.593 -20.226 1.00 93.94 175 LEU A N 1
ATOM 1405 C CA . LEU A 1 175 ? 10.031 -11.884 -19.047 1.00 93.94 175 LEU A CA 1
ATOM 1406 C C . LEU A 1 175 ? 9.589 -12.530 -17.733 1.00 93.94 175 LEU A C 1
ATOM 1408 O O . LEU A 1 175 ? 10.405 -12.636 -16.822 1.00 93.94 175 LEU A O 1
ATOM 1412 N N . LYS A 1 176 ? 8.333 -12.982 -17.629 1.00 95.56 176 LYS A N 1
ATOM 1413 C CA . LYS A 1 176 ? 7.804 -13.599 -16.403 1.00 95.56 176 LYS A CA 1
ATOM 1414 C C . LYS A 1 176 ? 8.623 -14.817 -15.944 1.00 95.56 176 LYS A C 1
ATOM 1416 O O . LYS A 1 176 ? 9.107 -14.784 -14.814 1.00 95.56 176 LYS A O 1
ATOM 1421 N N . PRO A 1 177 ? 8.824 -15.874 -16.760 1.00 96.12 177 PRO A N 1
ATOM 1422 C CA . PRO A 1 177 ? 9.590 -17.039 -16.318 1.00 96.12 177 PRO A CA 1
ATOM 1423 C C . PRO A 1 177 ? 11.045 -16.680 -16.000 1.00 96.12 177 PRO A C 1
ATOM 1425 O O . PRO A 1 177 ? 11.562 -17.131 -14.983 1.00 96.12 177 PRO A O 1
ATOM 1428 N N . PHE A 1 178 ? 11.674 -15.817 -16.808 1.00 96.06 178 PHE A N 1
ATOM 1429 C CA . PHE A 1 178 ? 13.032 -15.338 -16.549 1.00 96.06 178 PHE A CA 1
ATOM 1430 C C . PHE A 1 178 ? 13.135 -14.633 -15.189 1.00 96.06 178 PHE A C 1
ATOM 1432 O O . PHE A 1 178 ? 13.992 -14.967 -14.374 1.00 96.06 178 PHE A O 1
ATOM 1439 N N . PHE A 1 179 ? 12.244 -13.679 -14.914 1.00 96.00 179 PHE A N 1
ATOM 1440 C CA . PHE A 1 179 ? 12.257 -12.936 -13.660 1.00 96.00 179 PHE A CA 1
ATOM 1441 C C . PHE A 1 179 ? 12.059 -13.864 -12.460 1.00 96.00 179 PHE A C 1
ATOM 1443 O O . PHE A 1 179 ? 12.860 -13.830 -11.528 1.00 96.00 179 PHE A O 1
ATOM 1450 N N . LEU A 1 180 ? 11.033 -14.721 -12.494 1.00 96.44 180 LEU A N 1
ATOM 1451 C CA . LEU A 1 180 ? 10.721 -15.627 -11.385 1.00 96.44 180 LEU A CA 1
ATOM 1452 C C . LEU A 1 180 ? 11.855 -16.627 -11.119 1.00 96.44 180 LEU A C 1
ATOM 1454 O O . LEU A 1 180 ? 12.148 -16.921 -9.964 1.00 96.44 180 LEU A O 1
ATOM 1458 N N . GLN A 1 181 ? 12.530 -17.105 -12.168 1.00 97.12 181 GLN A N 1
ATOM 1459 C CA . GLN A 1 181 ? 13.669 -18.015 -12.046 1.00 97.12 181 GLN A CA 1
ATOM 1460 C C . GLN A 1 181 ? 14.890 -17.355 -11.388 1.00 97.12 181 GLN A C 1
ATOM 1462 O O . GLN A 1 181 ? 15.622 -18.017 -10.653 1.00 97.12 181 GLN A O 1
ATOM 1467 N N . HIS A 1 182 ? 15.132 -16.071 -11.659 1.00 96.94 182 HIS A N 1
ATOM 1468 C CA . HIS A 1 182 ? 16.368 -15.389 -11.263 1.00 96.94 182 HIS A C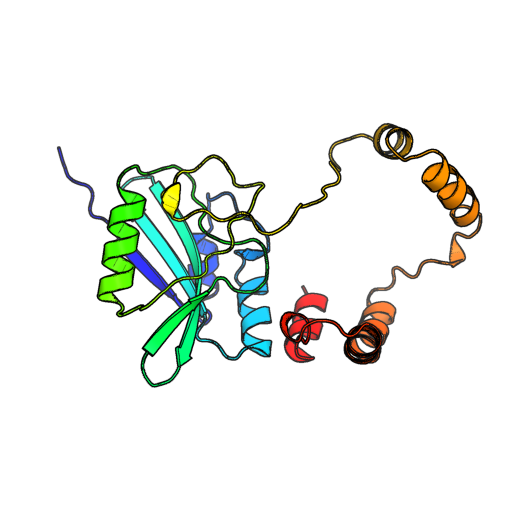A 1
ATOM 1469 C C . HIS A 1 182 ? 16.222 -14.441 -10.067 1.00 96.94 182 HIS A C 1
ATOM 1471 O O . HIS A 1 182 ? 17.235 -13.965 -9.552 1.00 96.94 182 HIS A O 1
ATOM 1477 N N . PHE A 1 183 ? 15.000 -14.163 -9.604 1.00 96.38 183 PHE A N 1
ATOM 1478 C CA . PHE A 1 183 ? 14.743 -13.185 -8.546 1.00 96.38 183 PHE A CA 1
ATOM 1479 C C . PHE A 1 183 ? 15.552 -13.465 -7.272 1.00 96.38 183 PHE A C 1
ATOM 1481 O O . PHE A 1 183 ? 16.366 -12.642 -6.856 1.00 96.38 183 PHE A O 1
ATOM 1488 N N . HIS A 1 184 ? 15.389 -14.643 -6.667 1.00 95.69 184 HIS A N 1
ATOM 1489 C CA . HIS A 1 184 ? 16.023 -14.938 -5.379 1.00 95.69 184 HIS A CA 1
ATOM 1490 C C . HIS A 1 184 ? 17.548 -15.014 -5.467 1.00 95.69 184 HIS A C 1
ATOM 1492 O O . HIS A 1 184 ? 18.230 -14.480 -4.593 1.00 95.69 184 HIS A O 1
ATOM 1498 N N . SER A 1 185 ? 18.095 -15.631 -6.524 1.00 96.12 185 SER A N 1
ATOM 1499 C CA . SER A 1 185 ? 19.550 -15.708 -6.709 1.00 96.12 185 SER A CA 1
ATOM 1500 C C . SER A 1 185 ? 20.155 -14.314 -6.854 1.00 96.12 185 SER A C 1
ATOM 1502 O O . SER A 1 185 ? 21.155 -14.012 -6.209 1.00 96.12 185 SER A O 1
ATOM 1504 N N . PHE A 1 186 ? 19.501 -13.429 -7.613 1.00 95.81 186 PHE A N 1
ATOM 1505 C CA . PHE A 1 186 ? 19.945 -12.049 -7.771 1.00 95.81 186 PHE A CA 1
ATOM 1506 C C . PHE A 1 186 ? 19.968 -11.291 -6.436 1.00 95.81 186 PHE A C 1
ATOM 1508 O O . PHE A 1 186 ? 20.965 -10.645 -6.112 1.00 95.81 186 PHE A O 1
ATOM 1515 N N . PHE A 1 187 ? 18.901 -11.366 -5.635 1.00 94.75 187 PHE A N 1
ATOM 1516 C CA . PHE A 1 187 ? 18.852 -10.669 -4.342 1.00 94.75 187 PHE A CA 1
ATOM 1517 C C . PHE A 1 187 ? 19.841 -11.259 -3.320 1.00 94.75 187 PHE A C 1
ATOM 1519 O O . PHE A 1 187 ? 20.454 -10.499 -2.564 1.00 94.75 187 PHE A O 1
ATOM 1526 N N . ALA A 1 188 ? 20.063 -12.577 -3.339 1.00 94.38 188 ALA A N 1
ATOM 1527 C CA . ALA A 1 188 ? 21.061 -13.242 -2.501 1.00 94.38 188 ALA A CA 1
ATOM 1528 C C . ALA A 1 188 ? 22.493 -12.802 -2.849 1.00 94.38 188 ALA A C 1
ATOM 1530 O O . ALA A 1 188 ? 23.246 -12.413 -1.960 1.00 94.38 188 ALA A O 1
ATOM 1531 N N . GLU A 1 189 ? 22.853 -12.766 -4.136 1.00 96.50 189 GLU A N 1
ATOM 1532 C CA . GLU A 1 189 ? 24.166 -12.287 -4.606 1.00 96.50 189 GLU A CA 1
ATOM 1533 C C . GLU A 1 189 ? 24.447 -10.832 -4.207 1.00 96.50 189 GLU A C 1
ATOM 1535 O O . GLU A 1 189 ? 25.597 -10.430 -4.020 1.00 96.50 189 GLU A O 1
ATOM 1540 N N . ARG A 1 190 ? 23.394 -10.022 -4.062 1.00 95.50 190 ARG A N 1
ATOM 1541 C CA . ARG A 1 190 ? 23.485 -8.620 -3.635 1.00 95.50 190 ARG A CA 1
ATOM 1542 C C . ARG A 1 190 ? 23.469 -8.431 -2.120 1.00 95.50 190 ARG A C 1
ATOM 1544 O O . ARG A 1 190 ? 23.531 -7.283 -1.685 1.00 95.50 190 ARG A O 1
ATOM 1551 N N . ASN A 1 191 ? 23.406 -9.507 -1.328 1.00 94.69 191 ASN A N 1
ATOM 1552 C CA . ASN A 1 191 ? 23.219 -9.458 0.127 1.00 94.69 191 ASN A CA 1
ATOM 1553 C C . ASN A 1 191 ? 22.043 -8.553 0.527 1.00 94.69 191 ASN A C 1
ATOM 1555 O O . ASN A 1 191 ? 22.138 -7.748 1.456 1.00 94.69 191 ASN A O 1
ATOM 1559 N N . ALA A 1 192 ? 20.947 -8.625 -0.228 1.00 93.31 192 ALA A N 1
ATOM 1560 C CA . ALA A 1 192 ? 19.790 -7.795 0.044 1.00 93.31 192 ALA A CA 1
ATOM 1561 C C . ALA A 1 192 ? 19.117 -8.188 1.366 1.00 93.31 192 ALA A C 1
ATOM 1563 O O . ALA A 1 192 ? 19.138 -9.346 1.783 1.00 93.31 192 ALA A O 1
ATOM 1564 N N . SER A 1 193 ? 18.488 -7.209 2.019 1.00 91.44 193 SER A N 1
ATOM 1565 C CA . SER A 1 193 ? 17.720 -7.450 3.243 1.00 91.44 193 SER A CA 1
ATOM 1566 C C . SER A 1 193 ? 16.602 -8.471 3.011 1.00 91.44 193 SER A C 1
ATOM 1568 O O . SER A 1 193 ? 15.959 -8.476 1.960 1.00 91.44 193 SER A O 1
ATOM 1570 N N . ALA A 1 194 ? 16.311 -9.278 4.034 1.00 89.56 194 ALA A N 1
ATOM 1571 C CA . ALA A 1 194 ? 15.246 -10.278 4.004 1.00 89.56 194 ALA A CA 1
ATOM 1572 C C . ALA A 1 194 ? 13.857 -9.688 3.691 1.00 89.56 194 ALA A C 1
ATOM 1574 O O . ALA A 1 194 ? 12.990 -10.408 3.210 1.00 89.56 194 ALA A O 1
ATOM 1575 N N . VAL A 1 195 ? 13.654 -8.377 3.892 1.00 87.12 195 VAL A N 1
ATOM 1576 C CA . VAL A 1 195 ? 12.407 -7.679 3.523 1.00 87.12 195 VAL A CA 1
ATOM 1577 C C . VAL A 1 195 ? 12.093 -7.748 2.020 1.00 87.12 195 VAL A C 1
ATOM 1579 O O . VAL A 1 195 ? 10.939 -7.599 1.638 1.00 87.12 195 VAL A O 1
ATOM 1582 N N . TYR A 1 196 ? 13.097 -7.988 1.171 1.00 90.19 196 TYR A N 1
ATOM 1583 C CA . TYR A 1 196 ? 12.930 -8.133 -0.279 1.00 90.19 196 TYR A CA 1
ATOM 1584 C C . TYR A 1 196 ? 12.732 -9.587 -0.726 1.00 90.19 196 TYR A C 1
ATOM 1586 O O . TYR A 1 196 ? 12.589 -9.846 -1.919 1.00 90.19 196 TYR A O 1
ATOM 1594 N N . ASN A 1 197 ? 12.748 -10.549 0.200 1.00 92.81 197 ASN A N 1
ATOM 1595 C CA . ASN A 1 197 ? 12.634 -11.968 -0.119 1.00 92.81 197 ASN A CA 1
ATOM 1596 C C . ASN A 1 197 ? 11.164 -12.386 -0.300 1.00 92.81 197 ASN A C 1
ATOM 1598 O O . ASN A 1 197 ? 10.632 -13.173 0.481 1.00 92.81 197 ASN A O 1
ATOM 1602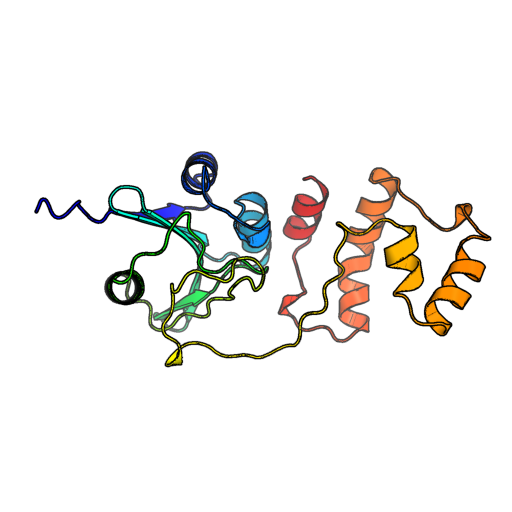 N N . PHE A 1 198 ? 10.501 -11.815 -1.307 1.00 96.50 198 PHE A N 1
ATOM 1603 C CA . PHE A 1 198 ? 9.109 -12.126 -1.637 1.00 96.50 198 PHE A CA 1
ATOM 1604 C C . PHE A 1 198 ? 8.954 -13.562 -2.128 1.00 96.50 198 PHE A C 1
ATOM 1606 O O . PHE A 1 198 ? 9.783 -14.038 -2.896 1.00 96.50 198 PHE A O 1
ATOM 1613 N N . SER A 1 199 ? 7.885 -14.237 -1.711 1.00 97.00 199 SER A N 1
ATOM 1614 C CA . SER A 1 199 ? 7.573 -15.596 -2.146 1.00 97.00 199 SER A CA 1
ATOM 1615 C C . SER A 1 199 ? 7.272 -15.661 -3.644 1.00 97.00 199 SER A C 1
ATOM 1617 O O . SER A 1 199 ? 6.893 -14.669 -4.278 1.00 97.00 199 SER A O 1
ATOM 1619 N N . PHE A 1 200 ? 7.406 -16.858 -4.216 1.00 97.12 200 PHE A N 1
ATOM 1620 C CA . PHE A 1 200 ? 7.061 -17.103 -5.614 1.00 97.12 200 PHE A CA 1
ATOM 1621 C C . PHE A 1 200 ? 5.607 -16.710 -5.908 1.00 97.12 200 PHE A C 1
ATOM 1623 O O . PHE A 1 200 ? 5.324 -16.114 -6.945 1.00 97.12 200 PHE A O 1
ATOM 1630 N N . GLU A 1 201 ? 4.694 -16.987 -4.979 1.00 97.94 201 GLU A N 1
ATOM 1631 C CA . GLU A 1 201 ? 3.272 -16.669 -5.077 1.00 97.94 201 GLU A CA 1
ATOM 1632 C C . GLU A 1 201 ? 3.042 -15.156 -5.142 1.00 97.94 201 GLU A C 1
ATOM 1634 O O . GLU A 1 201 ? 2.304 -14.691 -6.012 1.00 97.94 201 GLU A O 1
ATOM 1639 N N . THR A 1 202 ? 3.719 -14.376 -4.288 1.00 97.69 202 THR A N 1
ATOM 1640 C CA . THR A 1 202 ? 3.679 -12.906 -4.332 1.00 97.69 202 THR A CA 1
ATOM 1641 C C . THR A 1 202 ? 4.145 -12.380 -5.682 1.00 97.69 202 THR A C 1
ATOM 1643 O O . THR A 1 202 ? 3.458 -11.570 -6.305 1.00 97.69 202 THR A O 1
ATOM 1646 N N . LEU A 1 203 ? 5.304 -12.844 -6.152 1.00 97.00 203 LEU A N 1
ATOM 1647 C CA . LEU A 1 203 ? 5.894 -12.368 -7.402 1.00 97.00 203 LEU A CA 1
ATOM 1648 C C . LEU A 1 203 ? 5.047 -12.767 -8.610 1.00 97.00 203 LEU A C 1
ATOM 1650 O O . LEU A 1 203 ? 4.792 -11.936 -9.479 1.00 97.00 203 LEU A O 1
ATOM 1654 N N . SER A 1 204 ? 4.585 -14.017 -8.665 1.00 96.44 204 SER A N 1
ATOM 1655 C CA . SER A 1 204 ? 3.745 -14.496 -9.761 1.00 96.44 204 SER A CA 1
ATOM 1656 C C . SER A 1 204 ? 2.432 -13.725 -9.819 1.00 96.44 204 SER A C 1
ATOM 1658 O O . SER A 1 204 ? 2.035 -13.321 -10.908 1.00 96.44 204 SER A O 1
ATOM 1660 N N . PHE A 1 205 ? 1.791 -13.484 -8.671 1.00 97.31 205 PHE A N 1
ATOM 1661 C CA . PHE A 1 205 ? 0.558 -12.705 -8.606 1.00 97.31 205 PHE A CA 1
ATOM 1662 C C . PHE A 1 205 ? 0.765 -11.278 -9.126 1.00 97.31 205 PHE A C 1
ATOM 1664 O O . PHE A 1 205 ? 0.012 -10.833 -9.986 1.00 97.31 205 PHE A O 1
ATOM 1671 N N . LEU A 1 206 ? 1.815 -10.583 -8.672 1.00 95.31 206 LEU A N 1
ATOM 1672 C CA . LEU A 1 206 ? 2.135 -9.226 -9.139 1.00 95.31 206 LEU A CA 1
ATOM 1673 C C . LEU A 1 206 ? 2.422 -9.169 -10.642 1.00 95.31 206 LEU A C 1
ATOM 1675 O O . LEU A 1 206 ? 2.074 -8.188 -11.293 1.00 95.31 206 LEU A O 1
ATOM 1679 N N . PHE A 1 207 ? 3.043 -10.210 -11.201 1.00 93.25 207 PHE A N 1
ATOM 1680 C CA . PHE A 1 207 ? 3.254 -10.307 -12.642 1.00 93.25 207 PHE A CA 1
ATOM 1681 C C . PHE A 1 207 ? 1.957 -10.500 -13.425 1.00 93.25 207 PHE A C 1
ATOM 1683 O O . PHE A 1 207 ? 1.946 -10.164 -14.602 1.00 93.25 207 PHE A O 1
ATOM 1690 N N . ASP A 1 208 ? 0.898 -11.045 -12.830 1.00 93.94 208 ASP A N 1
ATOM 1691 C CA . ASP A 1 208 ? -0.360 -11.361 -13.520 1.00 93.94 208 ASP A CA 1
ATOM 1692 C C . ASP A 1 208 ? -1.434 -10.275 -13.399 1.00 93.94 208 ASP A C 1
ATOM 1694 O O . ASP A 1 208 ? -2.479 -10.401 -14.040 1.00 93.94 208 ASP A O 1
ATOM 1698 N N . LEU A 1 209 ? -1.154 -9.201 -12.653 1.00 92.19 209 LEU A N 1
ATOM 1699 C CA . LEU A 1 209 ? -1.901 -7.944 -12.744 1.00 92.19 209 LEU A CA 1
ATOM 1700 C C . LEU A 1 209 ? -1.830 -7.366 -14.173 1.00 92.19 209 LEU A C 1
ATOM 1702 O O . LEU A 1 209 ? -2.831 -6.732 -14.569 1.00 92.19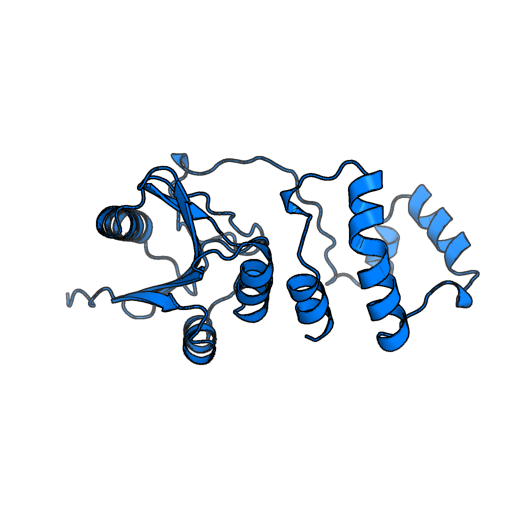 209 LEU A O 1
#

Radius of gyration: 20.73 Å; chains: 1; bounding box: 53×39×54 Å

Foldseek 3Di:
DPQFDKDKDWAWLVRQVVQVVLCPLWDFDPLSHSLQQVLLCQFVVFGKTWIWIDGDQKIKIFIWTWDDDPNAIAIERRPDAGFITINAEDPCQLVVVVVVCVVVRHPYYHGRHDPVRPDYCNHDPVPDDDDDDDDDDDPVDDPVVSLVPDDPVVVVVVVVVVVCPPPDDPDLVVVLVVCLVCVVVVCVVVVHDPSSVRDSSSSNSVSVD

pLDDT: mean 91.66, std 9.79, range [42.97, 98.75]

Secondary structure (DSSP, 8-state):
---PPPEEEEEETT-HHHHHHHHTTS---GGGSHHHHHHHHHHH--EEEEEEEEETTEEEEEEEEEEEETTEEEEEPPSSSBS-EESS--TTHHHHHHHHHHHTTEEEEE--B-TTS-S---S-GGG-----------TTS-HHHHHHTS-HHHHHHHHHHTT-GGG----HHHHHHHHHHHHHHHHHHTT--GGG---HHHHHHHHH-

Sequence (209 aa):
MNSGEVNQELISITSPDKWRDALAGIPYAFGHTWENCYSMQLTTGYNTFLYSFQKEDVKIVCPLAERTYNGFTDIVTPYGFSGFTGNKTYTGFPQVWKEFAVSRGYVCGYIGLNPYLQGQAFVEEKDLFQHHSLFSLNLELPIEQLYQNLSSNRKRQLKSVQLGSDLFCTDKAKLKPFFLQHFHSFFAERNASAVYNFSFETLSFLFDL